Protein AF-A0A959WLG7-F1 (afdb_monomer)

Nearest PDB structures (foldseek):
  2ra1-assembly1_A  TM=6.593E-01  e=7.588E-01  Geobacillus stearothermophilus
  4uj6-assembly1_A  TM=6.603E-01  e=1.018E+00  Geobacillus stearothermophilus
  3hbg-assembly1_A-2  TM=3.551E-01  e=6.285E+00  Gallus gallus
  3t66-assembly1_A  TM=2.316E-01  e=9.597E-01  Halalkalibacterium halodurans C-125

Mean predicted aligned error: 6.55 Å

Foldseek 3Di:
DQCCQVDPPDQKWKAFLVVLHTFGWDWDWDPPDPDPVVIDIDIGTPDDDDAQTKMKIFGFQDADPVSHGDAADPLCCVQLVVNDDPDVVSVVCNVVSVSVQVSCVVNVHHSNGTSDMDMDTHHHPCVVCVQVVVQVQVQQVVQVDNPVPVVDDDGHDFDKDWPDKDADDCVRPVPDRIDTDIKGKTWAQFPPDNDPPTDFDADPVRYGDTDGIDIGD

pLDDT: mean 94.09, std 4.08, range [68.12, 98.75]

Solvent-accessible surface area (backbone atoms only — not comparable to full-atom values): 12890 Å² total; per-residue (Å²): 113,71,73,51,52,74,45,95,77,51,40,64,42,38,26,35,57,86,79,43,47,74,48,54,41,47,77,46,68,49,82,83,46,92,44,79,92,70,42,46,80,45,78,41,68,73,56,85,79,57,65,58,33,46,35,34,43,38,33,26,77,47,51,51,96,89,64,49,74,53,78,45,52,73,78,55,38,40,57,68,70,68,46,86,70,91,50,65,77,60,60,71,47,40,68,59,52,54,49,54,44,50,42,37,42,75,53,71,41,58,58,88,46,46,39,46,72,54,70,52,70,44,67,37,65,62,77,73,42,47,47,60,51,53,51,50,53,50,54,36,39,76,34,54,26,83,57,82,88,75,80,64,93,52,59,55,82,68,64,68,46,80,76,46,77,46,76,40,51,64,92,77,32,80,87,48,60,63,49,77,44,46,36,34,58,40,74,18,46,32,38,97,40,82,52,95,90,45,43,66,50,60,47,100,85,64,39,57,45,78,54,64,68,40,84,44,115

Secondary structure (DSSP, 8-state):
-GGGGGSTT-SEEEEETTT-PEEPEEEEE-SS-SSGGG-PEEEEESSPPPTT-EEEEEEES-B-TTSPBPPPPHHHHHHHT----S-HHHHHHHHHHHHHHHHHHHTT--GGGEEEEEEEEPPPHHHHHHHHHHHHHHHHHHTT---TTS----S-PPPEEEEEEEE--TTT-SS-SEEEEEEEEEE---BS-SSTT-B--B-TTSPBPP-SEEEE-

Structure (mmCIF, N/CA/C/O backbone):
data_AF-A0A959WLG7-F1
#
_entry.id   AF-A0A959WLG7-F1
#
loop_
_atom_s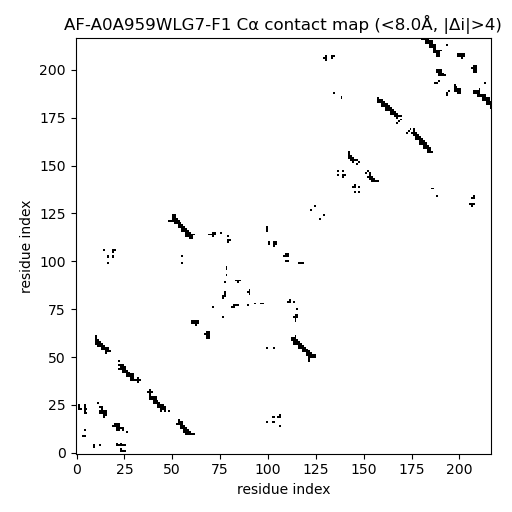ite.group_PDB
_atom_site.id
_atom_site.type_symbol
_atom_site.label_atom_id
_atom_site.label_alt_id
_atom_site.label_comp_id
_atom_site.label_asym_id
_atom_site.label_entity_id
_atom_site.label_seq_id
_atom_site.pdbx_PDB_ins_code
_atom_site.Cartn_x
_atom_site.Cartn_y
_atom_site.Cartn_z
_atom_site.occupancy
_atom_site.B_iso_or_equiv
_atom_site.auth_seq_id
_atom_site.auth_comp_id
_atom_site.auth_asym_id
_atom_site.auth_atom_id
_atom_site.pdbx_PDB_model_num
ATOM 1 N N . TYR A 1 1 ? 7.672 -15.743 18.730 1.00 68.12 1 TYR A N 1
ATOM 2 C CA . TYR A 1 1 ? 7.859 -16.476 17.458 1.00 68.12 1 TYR A CA 1
ATOM 3 C C . TYR A 1 1 ? 6.850 -15.965 16.437 1.00 68.12 1 TYR A C 1
ATOM 5 O O . TYR A 1 1 ? 5.962 -15.223 16.826 1.00 68.12 1 TYR A O 1
ATOM 13 N N . ILE A 1 2 ? 6.962 -16.287 15.134 1.00 77.06 2 ILE A N 1
ATOM 14 C CA . ILE A 1 2 ? 5.946 -15.796 14.178 1.00 77.06 2 ILE A CA 1
ATOM 15 C C . ILE A 1 2 ? 4.555 -16.315 14.553 1.00 77.06 2 ILE A C 1
ATOM 17 O O . ILE A 1 2 ? 3.624 -15.534 14.534 1.00 77.06 2 ILE A O 1
ATOM 21 N N . GLY A 1 3 ? 4.421 -17.573 14.993 1.00 79.44 3 GLY A N 1
ATOM 22 C CA . GLY A 1 3 ? 3.131 -18.180 15.354 1.00 79.44 3 GLY A CA 1
ATOM 23 C C . GLY A 1 3 ? 2.342 -17.458 16.453 1.00 79.44 3 GLY A C 1
ATOM 24 O O . GLY A 1 3 ? 1.125 -17.625 16.515 1.00 79.44 3 GLY A O 1
ATOM 25 N N . ASP A 1 4 ? 2.997 -16.616 17.256 1.00 85.88 4 ASP A N 1
ATOM 26 C CA . ASP A 1 4 ? 2.372 -15.864 18.344 1.00 85.88 4 ASP A CA 1
ATOM 27 C C . ASP A 1 4 ? 1.226 -14.980 17.818 1.00 85.88 4 ASP A C 1
ATOM 29 O O . ASP A 1 4 ? 0.244 -14.798 18.527 1.00 85.88 4 ASP A O 1
ATOM 33 N N . TYR A 1 5 ? 1.259 -14.522 16.550 1.00 88.69 5 TYR A N 1
ATOM 34 C CA . TYR A 1 5 ? 0.181 -13.712 15.941 1.00 88.69 5 TYR A CA 1
ATOM 35 C C . TYR A 1 5 ? -1.214 -14.358 16.066 1.00 88.69 5 TYR A C 1
ATOM 37 O O . TYR A 1 5 ? -2.237 -13.662 16.077 1.00 88.69 5 TYR A O 1
ATOM 45 N N . ALA A 1 6 ? -1.272 -15.690 16.142 1.00 87.44 6 ALA A N 1
ATOM 46 C CA . ALA A 1 6 ? -2.510 -16.451 16.230 1.00 87.44 6 ALA A CA 1
ATOM 47 C C . ALA A 1 6 ? -3.057 -16.556 17.666 1.00 87.44 6 ALA A C 1
ATOM 49 O O . ALA A 1 6 ? -4.217 -16.936 17.842 1.00 87.44 6 ALA A O 1
ATOM 50 N N . GLU A 1 7 ? -2.280 -16.195 18.694 1.00 90.38 7 GLU A N 1
ATOM 51 C CA . GLU A 1 7 ? -2.684 -16.395 20.088 1.00 90.38 7 GLU A CA 1
ATOM 52 C C . GLU A 1 7 ? -3.923 -15.553 20.455 1.00 90.38 7 GLU A C 1
ATOM 54 O O . GLU A 1 7 ? -4.046 -14.382 20.061 1.00 90.38 7 GLU A O 1
ATOM 59 N N . PRO A 1 8 ? -4.893 -16.105 21.207 1.00 89.31 8 PRO A N 1
ATOM 60 C CA . PRO A 1 8 ? -6.161 -15.431 21.485 1.00 89.31 8 PRO A CA 1
ATOM 61 C C . PRO A 1 8 ? -6.037 -14.054 22.142 1.00 89.31 8 PRO A C 1
ATOM 63 O O . PRO A 1 8 ? -6.930 -13.226 21.947 1.00 89.31 8 PRO A O 1
ATOM 66 N N . ASP A 1 9 ? -4.952 -13.790 22.864 1.00 90.19 9 ASP A N 1
ATOM 67 C CA . ASP A 1 9 ? -4.681 -12.593 23.661 1.00 90.19 9 ASP A CA 1
ATOM 68 C C . ASP A 1 9 ? -3.694 -11.604 23.015 1.00 90.19 9 ASP A C 1
ATOM 70 O O . ASP A 1 9 ? -3.438 -10.549 23.598 1.00 90.19 9 ASP A O 1
ATOM 74 N N . GLN A 1 10 ? -3.240 -11.857 21.779 1.00 94.44 10 GLN A N 1
ATOM 75 C CA . GLN A 1 10 ? -2.386 -10.912 21.046 1.00 94.44 10 GLN A CA 1
ATOM 76 C C . GLN A 1 10 ? -2.960 -9.500 21.024 1.00 94.44 10 GLN A C 1
ATOM 78 O O . GLN A 1 10 ? -4.127 -9.294 20.671 1.00 94.44 10 GLN A O 1
ATOM 83 N N . LYS A 1 11 ? -2.132 -8.520 21.387 1.00 95.19 11 LYS A N 1
ATOM 84 C CA . LYS A 1 11 ? -2.554 -7.124 21.549 1.00 95.19 11 LYS A CA 1
ATOM 85 C C . LYS A 1 11 ? -2.663 -6.373 20.228 1.00 95.19 11 LYS A C 1
ATOM 87 O O . LYS A 1 11 ? -3.514 -5.499 20.103 1.00 95.19 11 LYS A O 1
ATOM 92 N N . ALA A 1 12 ? -1.838 -6.723 19.252 1.00 96.81 12 ALA A N 1
ATOM 93 C CA . ALA A 1 12 ? -1.917 -6.216 17.892 1.00 96.81 12 ALA A CA 1
ATOM 94 C C . ALA A 1 12 ? -2.336 -7.361 16.973 1.00 96.81 12 ALA A C 1
ATOM 96 O O . ALA A 1 12 ? -1.748 -8.440 17.009 1.00 96.81 12 ALA A O 1
ATOM 97 N N . VAL A 1 13 ? -3.384 -7.138 16.188 1.00 97.69 13 VAL A N 1
ATOM 98 C CA . VAL A 1 13 ? -3.945 -8.137 15.280 1.00 97.69 13 VAL A CA 1
ATOM 99 C C . VAL A 1 13 ? -4.255 -7.459 13.956 1.00 97.69 13 VAL A C 1
ATOM 101 O O . VAL A 1 13 ? -4.794 -6.354 13.938 1.00 97.69 13 VAL A O 1
ATOM 104 N N . VAL A 1 14 ? -3.951 -8.135 12.854 1.00 98.25 14 VAL A N 1
ATOM 105 C CA . VAL A 1 14 ? -4.485 -7.798 11.534 1.00 98.25 14 VAL A CA 1
ATOM 106 C C . VAL A 1 14 ? -5.402 -8.935 11.112 1.00 98.25 14 VAL A C 1
ATOM 108 O O . VAL A 1 14 ? -5.046 -10.098 11.294 1.00 98.25 14 VAL A O 1
ATOM 111 N N . ILE A 1 15 ? -6.585 -8.617 10.594 1.00 97.88 15 ILE A N 1
ATOM 112 C CA . ILE A 1 15 ? -7.511 -9.605 10.031 1.00 97.88 15 ILE A CA 1
ATOM 113 C C . ILE A 1 15 ? -7.867 -9.242 8.596 1.00 97.88 15 ILE A C 1
ATOM 115 O O . ILE A 1 15 ? -7.979 -8.058 8.281 1.00 97.88 15 ILE A O 1
ATOM 119 N N . ASN A 1 16 ? -8.080 -10.245 7.750 1.00 97.75 16 ASN A N 1
ATOM 120 C CA . ASN A 1 16 ? -8.828 -10.066 6.510 1.00 97.75 16 ASN A CA 1
ATOM 121 C C . ASN A 1 16 ? -10.309 -9.872 6.894 1.00 97.75 16 ASN A C 1
ATOM 123 O O . ASN A 1 16 ? -10.876 -10.684 7.624 1.00 97.75 16 ASN A O 1
ATOM 127 N N . ALA A 1 17 ? -10.916 -8.762 6.482 1.00 97.31 17 ALA A N 1
ATOM 128 C CA . ALA A 1 17 ? -12.270 -8.382 6.879 1.00 97.31 17 ALA A CA 1
ATOM 129 C C . ALA A 1 17 ? -13.350 -9.271 6.240 1.00 97.31 17 ALA A C 1
ATOM 131 O O . ALA A 1 17 ? -14.401 -9.489 6.848 1.00 97.31 17 ALA A O 1
ATOM 132 N N . ASP A 1 18 ? -13.071 -9.817 5.053 1.00 93.75 18 ASP A N 1
ATOM 133 C CA . ASP A 1 18 ? -13.992 -10.678 4.311 1.00 93.75 18 ASP A CA 1
ATOM 134 C C . ASP A 1 18 ? -14.039 -12.089 4.909 1.00 93.75 18 ASP A C 1
ATOM 136 O O . ASP A 1 18 ? -15.119 -12.663 5.079 1.00 93.75 18 ASP A O 1
ATOM 140 N N . THR A 1 19 ? -12.876 -12.645 5.265 1.00 95.25 19 THR A N 1
ATOM 141 C CA . THR A 1 19 ? -12.772 -14.015 5.803 1.00 95.25 19 THR A CA 1
ATOM 142 C C . THR A 1 19 ? -12.814 -14.067 7.331 1.00 95.25 19 THR A C 1
ATOM 144 O O . THR A 1 19 ? -13.212 -15.076 7.912 1.00 95.25 19 THR A O 1
ATOM 147 N N . GLY A 1 20 ? -12.422 -12.983 8.004 1.00 94.50 20 GLY A N 1
ATOM 148 C CA . GLY A 1 20 ? -12.219 -12.930 9.453 1.00 94.50 20 GLY A CA 1
ATOM 149 C C . GLY A 1 20 ? -10.936 -13.620 9.928 1.00 94.50 20 GLY A C 1
ATOM 150 O O . GLY A 1 20 ? -10.696 -13.695 11.136 1.00 94.50 20 GLY A O 1
ATOM 151 N N . GLU A 1 21 ? -10.115 -14.131 9.008 1.00 95.25 21 GLU A N 1
ATOM 152 C CA . GLU A 1 21 ? -8.867 -14.815 9.333 1.00 95.25 21 GLU A CA 1
ATOM 153 C C . GLU A 1 21 ? -7.787 -13.821 9.755 1.00 95.25 21 GLU A C 1
ATOM 155 O O . GLU A 1 21 ? -7.690 -12.707 9.236 1.00 95.25 21 GLU A O 1
ATOM 160 N N . ARG A 1 22 ? -6.950 -14.231 10.712 1.00 96.19 22 ARG A N 1
ATOM 161 C CA . ARG A 1 22 ? -5.812 -13.419 11.144 1.00 96.19 22 ARG A CA 1
ATOM 162 C C . ARG A 1 22 ? -4.713 -13.456 10.097 1.00 96.19 22 ARG A C 1
ATOM 164 O O . ARG A 1 22 ? -4.268 -14.531 9.706 1.00 96.19 22 ARG A O 1
ATOM 171 N N . HIS A 1 23 ? -4.222 -12.279 9.737 1.00 97.31 23 HIS A N 1
ATOM 172 C CA . HIS A 1 23 ? -3.050 -12.145 8.893 1.00 97.31 23 HIS A CA 1
ATOM 173 C C . HIS A 1 23 ? -1.779 -12.322 9.734 1.00 97.31 23 HIS A C 1
ATOM 175 O O . HIS A 1 23 ? -1.659 -11.685 10.788 1.00 97.31 23 HIS A O 1
ATOM 181 N N . PRO A 1 24 ? -0.815 -13.145 9.293 1.00 96.94 24 PRO A N 1
ATOM 182 C CA . PRO A 1 24 ? 0.480 -13.266 9.947 1.00 96.94 24 PRO A CA 1
ATOM 183 C C . PRO A 1 24 ? 1.218 -11.922 9.997 1.00 96.94 24 PRO A C 1
ATOM 185 O O . PRO A 1 24 ? 1.449 -11.301 8.957 1.00 96.94 24 PRO A O 1
ATOM 188 N N . ILE A 1 25 ? 1.619 -11.482 11.192 1.00 96.75 25 ILE A N 1
ATOM 189 C CA . ILE A 1 25 ? 2.338 -10.216 11.395 1.00 96.75 25 ILE A CA 1
ATOM 190 C C . ILE A 1 25 ? 3.510 -10.362 12.367 1.00 96.75 25 ILE A C 1
ATOM 192 O O . ILE A 1 25 ? 3.484 -11.188 13.277 1.00 96.75 25 ILE A O 1
ATOM 196 N N . TRP A 1 26 ? 4.496 -9.480 12.214 1.00 94.69 26 TRP A N 1
ATOM 197 C CA . TRP A 1 26 ? 5.436 -9.104 13.265 1.00 94.69 26 TRP A CA 1
ATOM 198 C C . TRP A 1 26 ? 5.145 -7.691 13.742 1.00 94.69 26 TRP A C 1
ATOM 200 O O . TRP A 1 26 ? 4.772 -6.820 12.954 1.00 94.69 26 TRP A O 1
ATOM 210 N N . VAL A 1 27 ? 5.360 -7.465 15.032 1.00 93.56 27 VAL A N 1
ATOM 211 C CA . VAL A 1 27 ? 5.172 -6.164 15.662 1.00 93.56 27 VAL A CA 1
ATOM 212 C C . VAL A 1 27 ? 6.460 -5.806 16.372 1.00 93.56 27 VAL A C 1
ATOM 214 O O . VAL A 1 27 ? 6.931 -6.570 17.210 1.00 93.56 27 VAL A O 1
ATOM 217 N N . ASN A 1 28 ? 7.024 -4.658 16.021 1.00 92.38 28 ASN A N 1
ATOM 218 C CA . ASN A 1 28 ? 8.234 -4.144 16.639 1.00 92.38 28 ASN A CA 1
ATOM 219 C C . ASN A 1 28 ? 8.024 -2.699 17.056 1.00 92.38 28 ASN A C 1
ATOM 221 O O . ASN A 1 28 ? 7.186 -1.981 16.518 1.00 92.38 28 ASN A O 1
ATOM 225 N N . ILE A 1 29 ? 8.823 -2.283 18.016 1.00 92.56 29 ILE A N 1
ATOM 226 C CA . ILE A 1 29 ? 8.956 -0.890 18.386 1.00 92.56 29 ILE A CA 1
ATOM 227 C C . ILE A 1 29 ? 10.202 -0.358 17.673 1.00 92.56 29 ILE A C 1
ATOM 229 O O . ILE A 1 29 ? 11.217 -1.057 17.642 1.00 92.56 29 ILE A O 1
ATOM 233 N N . ASP A 1 30 ? 10.132 0.844 17.095 1.00 93.56 30 ASP A N 1
ATOM 234 C CA . ASP A 1 30 ? 11.272 1.445 16.398 1.00 93.56 30 ASP A CA 1
ATOM 235 C C . ASP A 1 30 ? 12.462 1.590 17.355 1.00 93.56 30 ASP A C 1
ATOM 237 O O . ASP A 1 30 ? 12.415 2.316 18.352 1.00 93.56 30 ASP A O 1
ATOM 241 N N . ALA A 1 31 ? 13.536 0.864 17.058 1.00 92.25 31 ALA A N 1
ATOM 242 C CA . ALA A 1 31 ? 14.754 0.865 17.855 1.00 92.25 31 ALA A CA 1
ATOM 243 C C . ALA A 1 31 ? 15.651 2.080 17.567 1.00 92.25 31 ALA A C 1
ATOM 245 O O . ALA A 1 31 ? 16.561 2.351 18.349 1.00 92.25 31 ALA A O 1
ATOM 246 N N . ASN A 1 32 ? 15.406 2.804 16.471 1.00 94.44 32 ASN A N 1
ATOM 247 C CA . ASN A 1 32 ? 16.228 3.933 16.034 1.00 94.44 32 ASN A CA 1
ATOM 248 C C . ASN A 1 32 ? 15.756 5.273 16.614 1.00 94.44 32 ASN A C 1
ATOM 250 O O . ASN A 1 32 ? 16.499 6.254 16.562 1.00 94.44 32 ASN A O 1
ATOM 254 N N . ALA A 1 33 ? 14.544 5.327 17.173 1.00 93.94 33 ALA A N 1
ATOM 255 C CA . ALA A 1 33 ? 14.027 6.519 17.830 1.00 93.94 33 ALA A CA 1
ATOM 256 C C . ALA A 1 33 ? 14.868 6.879 19.069 1.00 93.94 33 ALA A C 1
ATOM 258 O O . ALA A 1 33 ? 15.059 6.062 19.976 1.00 93.94 33 ALA A O 1
ATOM 259 N N . LEU A 1 34 ? 15.356 8.124 19.108 1.00 94.56 34 LEU A N 1
ATOM 260 C CA . LEU A 1 34 ? 16.153 8.655 20.222 1.00 94.56 34 LEU A CA 1
ATOM 261 C C . LEU A 1 34 ? 15.298 9.019 21.441 1.00 94.56 34 LEU A C 1
ATOM 263 O O . LEU A 1 34 ? 15.796 9.002 22.565 1.00 94.56 34 LEU A O 1
ATOM 267 N N . GLN A 1 35 ? 14.034 9.376 21.215 1.00 95.06 35 GLN A N 1
ATOM 268 C CA . GLN A 1 35 ? 13.064 9.736 22.244 1.00 95.06 35 GLN A CA 1
ATOM 269 C C . GLN A 1 35 ? 11.830 8.851 22.106 1.00 95.06 35 GLN A C 1
ATOM 271 O O . GLN A 1 35 ? 11.407 8.534 20.995 1.00 95.06 35 GLN A O 1
ATOM 276 N N . ASP A 1 36 ? 11.216 8.491 23.230 1.00 89.31 36 ASP A N 1
ATOM 277 C CA . ASP A 1 36 ? 10.033 7.626 23.218 1.00 89.31 36 ASP A CA 1
ATOM 278 C C . ASP A 1 36 ? 8.810 8.298 22.580 1.00 89.31 36 ASP A C 1
ATOM 280 O O . ASP A 1 36 ? 7.956 7.612 22.027 1.00 89.31 36 ASP A O 1
ATOM 284 N N . SER A 1 37 ? 8.753 9.634 22.571 1.00 90.44 37 SER A N 1
ATOM 285 C CA . SER A 1 37 ? 7.712 10.399 21.873 1.00 90.44 37 SER A CA 1
ATOM 286 C C . SER A 1 37 ? 7.745 10.245 20.352 1.00 90.44 37 SER A C 1
ATOM 288 O O . SER A 1 37 ? 6.712 10.419 19.710 1.00 90.44 37 SER A O 1
ATOM 290 N N . ASP A 1 38 ? 8.906 9.911 19.787 1.00 93.75 38 ASP A N 1
ATOM 291 C CA . ASP A 1 38 ? 9.102 9.750 18.341 1.00 93.75 38 ASP A CA 1
ATOM 292 C C . ASP A 1 38 ? 9.039 8.275 17.918 1.00 93.75 38 ASP A C 1
ATOM 294 O O . ASP A 1 38 ? 9.162 7.937 16.740 1.00 93.75 38 ASP A O 1
ATOM 298 N N . ARG A 1 39 ? 8.871 7.373 18.889 1.00 93.50 39 ARG A N 1
ATOM 299 C CA . ARG A 1 39 ? 9.013 5.936 18.702 1.00 93.50 39 ARG A CA 1
ATOM 300 C C . ARG A 1 39 ? 7.769 5.346 18.046 1.00 93.50 39 ARG A C 1
ATOM 302 O O . ARG A 1 39 ? 6.687 5.307 18.632 1.00 93.50 39 ARG A O 1
ATOM 309 N N . ALA A 1 40 ? 7.929 4.849 16.822 1.00 94.62 40 ALA A N 1
ATOM 310 C CA . ALA A 1 40 ? 6.843 4.231 16.074 1.00 94.62 40 ALA A CA 1
ATOM 311 C C . ALA A 1 40 ? 6.597 2.771 16.495 1.00 94.62 40 ALA A C 1
ATOM 313 O O . ALA A 1 40 ? 7.523 2.025 16.820 1.00 94.62 40 ALA A O 1
ATOM 314 N N . LEU A 1 41 ? 5.332 2.346 16.421 1.00 93.62 41 LEU A N 1
ATOM 315 C CA . LEU A 1 41 ? 4.960 0.933 16.396 1.00 93.62 41 LEU A CA 1
ATOM 316 C C . LEU A 1 41 ? 4.952 0.458 14.940 1.00 93.62 41 LEU A C 1
ATOM 318 O O . LEU A 1 41 ? 4.157 0.928 14.127 1.00 93.62 41 LEU A O 1
ATOM 322 N N . GLU A 1 42 ? 5.805 -0.502 14.618 1.00 95.75 42 GLU A N 1
ATOM 323 C CA . GLU A 1 42 ? 5.915 -1.089 13.289 1.00 95.75 42 GLU A CA 1
ATOM 324 C C . GLU A 1 42 ? 5.131 -2.401 13.224 1.00 95.75 42 GLU A C 1
ATOM 326 O O . GLU A 1 42 ? 5.459 -3.361 13.921 1.00 95.75 42 GLU A O 1
ATOM 331 N N . ILE A 1 43 ? 4.127 -2.469 12.349 1.00 95.94 43 ILE A N 1
ATOM 332 C CA . ILE A 1 43 ? 3.353 -3.688 12.081 1.00 95.94 43 ILE A CA 1
ATOM 333 C C . ILE A 1 43 ? 3.706 -4.165 10.674 1.00 95.94 43 ILE A C 1
ATOM 335 O O . ILE A 1 43 ? 3.412 -3.483 9.693 1.00 95.94 43 ILE A O 1
ATOM 339 N N . LYS A 1 44 ? 4.358 -5.325 10.574 1.00 95.19 44 LYS A N 1
ATOM 340 C CA . LYS A 1 44 ? 4.893 -5.862 9.316 1.00 95.19 44 LYS A CA 1
ATOM 341 C C . LYS A 1 44 ? 4.177 -7.161 8.960 1.00 95.19 44 LYS A C 1
ATOM 343 O O . LYS A 1 44 ? 4.207 -8.083 9.775 1.00 95.19 44 LYS A O 1
ATOM 348 N N . PRO A 1 45 ? 3.555 -7.274 7.778 1.00 95.94 45 PRO A N 1
ATOM 349 C CA . PRO A 1 45 ? 2.958 -8.530 7.357 1.00 95.94 45 PRO A CA 1
ATOM 350 C C . PRO A 1 45 ? 4.053 -9.562 7.059 1.00 95.94 45 PRO A C 1
ATOM 352 O O . PRO A 1 45 ? 5.083 -9.234 6.471 1.00 95.94 45 PRO A O 1
ATOM 355 N N . ALA A 1 46 ? 3.837 -10.807 7.481 1.00 95.12 46 ALA A N 1
ATOM 356 C CA . ALA A 1 46 ? 4.786 -11.900 7.256 1.00 95.12 46 ALA A CA 1
ATOM 357 C C . ALA A 1 46 ? 4.588 -12.633 5.928 1.00 95.12 46 ALA A C 1
ATOM 359 O O . ALA A 1 46 ? 5.457 -13.379 5.484 1.00 95.12 46 ALA A O 1
ATOM 360 N N . VAL A 1 47 ? 3.449 -12.382 5.293 1.00 95.06 47 VAL A N 1
ATOM 361 C CA . VAL A 1 47 ? 3.112 -12.779 3.929 1.00 95.06 47 VAL A CA 1
ATOM 362 C C . VAL A 1 47 ? 2.440 -11.592 3.252 1.00 95.06 47 VAL A C 1
ATOM 364 O O . VAL A 1 47 ? 1.837 -10.764 3.939 1.00 95.06 47 VAL A O 1
ATOM 367 N N . ASN A 1 48 ? 2.535 -11.490 1.928 1.00 95.06 48 ASN A N 1
ATOM 368 C CA . ASN A 1 48 ? 1.843 -10.429 1.202 1.00 95.06 48 ASN A CA 1
ATOM 369 C C . ASN A 1 48 ? 0.344 -10.462 1.516 1.00 95.06 48 ASN A C 1
ATOM 371 O O . ASN A 1 48 ? -0.245 -11.530 1.673 1.00 95.06 48 ASN A O 1
ATOM 375 N N . PHE A 1 49 ? -0.255 -9.283 1.625 1.00 96.25 49 PHE A N 1
ATOM 376 C CA . PHE A 1 49 ? -1.703 -9.161 1.596 1.00 96.25 49 PHE A CA 1
ATOM 377 C C . PHE A 1 49 ? -2.221 -9.546 0.206 1.00 96.25 49 PHE A C 1
ATOM 379 O O . PHE A 1 49 ? -1.542 -9.297 -0.794 1.00 96.25 49 PHE A O 1
ATOM 386 N N . ASP A 1 50 ? -3.424 -10.103 0.156 1.00 95.56 50 ASP A N 1
ATOM 387 C CA . ASP A 1 50 ? -4.117 -10.447 -1.081 1.00 95.56 50 ASP A CA 1
ATOM 388 C C . ASP A 1 50 ? -4.377 -9.178 -1.897 1.00 95.56 50 ASP A C 1
ATOM 390 O O . ASP A 1 50 ? -4.610 -8.101 -1.333 1.00 95.56 50 ASP A O 1
ATOM 394 N N . GLU A 1 51 ? -4.347 -9.273 -3.226 1.00 93.38 51 GLU A N 1
ATOM 395 C CA . GLU A 1 51 ? -4.711 -8.152 -4.085 1.00 93.38 51 GLU A CA 1
ATOM 396 C C . GLU A 1 51 ? -6.182 -7.775 -3.899 1.00 93.38 51 GLU A C 1
ATOM 398 O O . GLU A 1 51 ? -7.051 -8.637 -3.766 1.00 93.38 51 GLU A O 1
ATOM 403 N N . LYS A 1 52 ? -6.485 -6.471 -3.916 1.00 95.44 52 LYS A N 1
ATOM 404 C CA . LYS A 1 52 ? -7.849 -5.964 -3.678 1.00 95.44 52 LYS A CA 1
ATOM 405 C C . LYS A 1 52 ? -8.465 -6.458 -2.347 1.00 95.44 52 LYS A C 1
ATOM 407 O O . LYS A 1 52 ? -9.681 -6.404 -2.181 1.00 95.44 52 LYS A O 1
ATOM 412 N N . GLY A 1 53 ? -7.649 -6.929 -1.407 1.00 96.44 53 GLY A N 1
ATOM 413 C CA . GLY A 1 53 ? -8.088 -7.417 -0.108 1.00 96.44 53 GLY A CA 1
ATOM 414 C C . GLY A 1 53 ? -8.427 -6.272 0.843 1.00 96.44 53 GLY A C 1
ATOM 415 O O . GLY A 1 53 ? -7.810 -5.204 0.796 1.00 96.44 53 GLY A O 1
ATOM 416 N N . HIS A 1 54 ? -9.406 -6.496 1.718 1.00 97.81 54 HIS A N 1
ATOM 417 C CA . HIS A 1 54 ? -9.802 -5.570 2.779 1.00 97.81 54 HIS A CA 1
ATOM 418 C C . HIS A 1 54 ? -9.316 -6.095 4.128 1.00 97.81 54 HIS A C 1
ATOM 420 O O . HIS A 1 54 ? -9.649 -7.209 4.524 1.00 97.81 54 HIS A O 1
ATOM 426 N N . TYR A 1 55 ? -8.520 -5.300 4.840 1.00 98.62 55 TYR A N 1
ATOM 427 C CA . TYR A 1 55 ? -7.906 -5.705 6.101 1.00 98.62 55 TYR A CA 1
ATOM 428 C C . TYR A 1 55 ? -8.209 -4.709 7.209 1.00 98.62 55 TYR A C 1
ATOM 430 O O . TYR A 1 55 ? -8.238 -3.503 6.980 1.00 98.62 55 TYR A O 1
ATOM 438 N N . ILE A 1 56 ? -8.379 -5.218 8.428 1.00 98.75 56 ILE A N 1
ATOM 439 C CA . ILE A 1 56 ? -8.571 -4.420 9.639 1.00 98.75 56 ILE A CA 1
ATOM 440 C C . ILE A 1 56 ? -7.377 -4.638 10.562 1.00 98.75 56 ILE A C 1
ATOM 442 O O . ILE A 1 56 ? -7.058 -5.772 10.920 1.00 98.75 56 ILE A O 1
ATOM 446 N N . VAL A 1 57 ? -6.760 -3.545 11.004 1.00 98.69 57 VAL A N 1
ATOM 447 C CA . VAL A 1 57 ? -5.800 -3.534 12.108 1.00 98.69 57 VAL A CA 1
ATOM 448 C C . VAL A 1 57 ? -6.543 -3.236 13.406 1.00 98.69 57 VAL A C 1
ATOM 450 O O . VAL A 1 57 ? -7.315 -2.280 13.490 1.00 98.69 57 VAL A O 1
ATOM 453 N N . ALA A 1 58 ? -6.295 -4.037 14.439 1.00 98.44 58 ALA A N 1
ATOM 454 C CA . ALA A 1 58 ? -6.854 -3.865 15.771 1.00 98.44 58 ALA A CA 1
ATOM 455 C C . ALA A 1 58 ? -5.754 -3.901 16.835 1.00 98.44 58 ALA A C 1
ATOM 457 O O . ALA A 1 58 ? -5.064 -4.905 17.015 1.00 98.44 58 ALA A O 1
ATOM 458 N N . LEU A 1 59 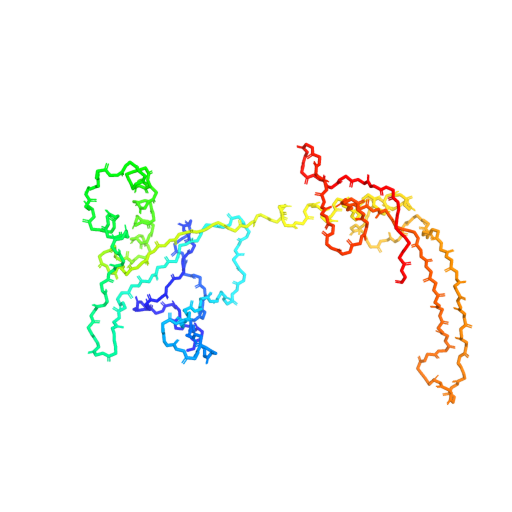? -5.649 -2.806 17.584 1.00 98.25 59 LEU A N 1
ATOM 459 C CA . LEU A 1 59 ? -4.859 -2.704 18.803 1.00 98.25 59 LEU A CA 1
ATOM 460 C C . LEU A 1 59 ? -5.804 -2.810 20.000 1.00 98.25 59 LEU A C 1
ATOM 462 O O . LEU A 1 59 ? -6.762 -2.039 20.112 1.00 98.25 59 LEU A O 1
ATOM 466 N N . ARG A 1 60 ? -5.559 -3.760 20.902 1.00 97.12 60 ARG A N 1
ATOM 467 C CA . ARG A 1 60 ? -6.433 -4.077 22.040 1.00 97.12 60 ARG A CA 1
ATOM 468 C C . ARG A 1 60 ? -5.646 -4.384 23.303 1.00 97.12 60 ARG A C 1
ATOM 470 O O . ARG A 1 60 ? -4.531 -4.889 23.231 1.00 97.12 60 ARG A O 1
ATOM 477 N N . ASN A 1 61 ? -6.263 -4.122 24.455 1.00 96.50 61 ASN A N 1
ATOM 478 C CA . ASN A 1 61 ? -5.699 -4.412 25.779 1.00 96.50 61 ASN A CA 1
ATOM 479 C C . ASN A 1 61 ? -4.248 -3.907 25.940 1.00 96.50 61 ASN A C 1
ATOM 481 O O . ASN A 1 61 ? -3.408 -4.580 26.545 1.00 96.50 61 ASN A O 1
ATOM 485 N N . LEU A 1 62 ? -3.937 -2.751 25.342 1.00 95.38 62 LEU A N 1
ATOM 486 C CA . LEU A 1 62 ? -2.643 -2.110 25.537 1.00 95.38 62 LEU A CA 1
ATOM 487 C C . LEU A 1 62 ? -2.557 -1.589 26.970 1.00 95.38 62 LEU A C 1
ATOM 489 O O . LEU A 1 62 ? -3.545 -1.100 27.520 1.00 95.38 62 LEU A O 1
ATOM 493 N N . VAL A 1 63 ? -1.374 -1.715 27.553 1.00 95.12 63 VAL A N 1
ATOM 494 C CA . VAL A 1 63 ? -1.063 -1.259 28.907 1.00 95.12 63 VAL A CA 1
ATOM 495 C C . VAL A 1 63 ? 0.210 -0.425 28.867 1.00 95.12 63 VAL A C 1
ATOM 497 O O . VAL A 1 63 ? 1.007 -0.596 27.941 1.00 95.12 63 VAL A O 1
ATOM 500 N N . ASP A 1 64 ? 0.365 0.473 29.831 1.00 91.81 64 ASP A N 1
ATOM 501 C CA . ASP A 1 64 ? 1.619 1.182 30.076 1.00 91.81 64 ASP A CA 1
ATOM 502 C C . ASP A 1 64 ? 2.655 0.278 30.774 1.00 91.81 64 ASP A C 1
ATOM 504 O O . ASP A 1 64 ? 2.437 -0.922 30.975 1.00 91.81 64 ASP A O 1
ATOM 508 N N . GLU A 1 65 ? 3.808 0.856 31.108 1.00 90.44 65 GLU A N 1
ATOM 509 C CA . GLU A 1 65 ? 4.910 0.173 31.795 1.00 90.44 65 GLU A CA 1
ATOM 510 C C . GLU A 1 65 ? 4.548 -0.323 33.203 1.00 90.44 65 GLU A C 1
ATOM 512 O O . GLU A 1 65 ? 5.066 -1.351 33.640 1.00 90.44 65 GLU A O 1
ATOM 517 N N . ASP A 1 66 ? 3.602 0.342 33.868 1.00 95.38 66 ASP A N 1
ATOM 518 C CA . ASP A 1 66 ? 3.083 -0.026 35.187 1.00 95.38 66 ASP A CA 1
ATOM 519 C C . ASP A 1 66 ? 1.964 -1.085 35.103 1.00 95.38 66 ASP A C 1
ATOM 521 O O . ASP A 1 66 ? 1.454 -1.563 36.120 1.00 95.38 66 ASP A O 1
ATOM 525 N N . GLY A 1 67 ? 1.567 -1.475 33.887 1.00 94.62 67 GLY A N 1
ATOM 526 C CA . GLY A 1 67 ? 0.502 -2.441 33.633 1.00 94.62 67 GLY A CA 1
ATOM 527 C C . GLY A 1 67 ? -0.912 -1.851 33.669 1.00 94.62 67 GLY A C 1
ATOM 528 O O . GLY A 1 67 ? -1.885 -2.609 33.592 1.00 94.62 67 GLY A O 1
ATOM 529 N N . ASN A 1 68 ? -1.064 -0.526 33.740 1.00 96.94 68 ASN A N 1
ATOM 530 C CA . ASN A 1 68 ? -2.370 0.122 33.665 1.00 96.94 68 ASN A CA 1
ATOM 531 C C . ASN A 1 68 ? -2.869 0.153 32.222 1.00 96.94 68 ASN A C 1
ATOM 533 O O . ASN A 1 68 ? -2.117 0.385 31.280 1.00 96.94 68 ASN A O 1
ATOM 537 N N . ALA A 1 69 ? -4.172 -0.044 32.032 1.00 95.94 69 ALA A N 1
ATOM 538 C CA . ALA A 1 69 ? -4.775 -0.004 30.706 1.00 95.94 69 ALA A CA 1
ATOM 539 C C . ALA A 1 69 ? -4.637 1.384 30.059 1.00 95.94 69 ALA A C 1
ATOM 541 O O . ALA A 1 69 ? -5.067 2.392 30.626 1.00 95.94 69 ALA A O 1
ATOM 542 N N . LEU A 1 70 ? -4.127 1.422 28.827 1.00 95.62 70 LEU A N 1
ATOM 543 C CA . LEU A 1 70 ? -4.069 2.651 28.044 1.00 95.62 70 LEU A CA 1
ATOM 544 C C . LEU A 1 70 ? -5.471 3.067 27.595 1.00 95.62 70 LEU A C 1
ATOM 546 O O . LEU A 1 70 ? -6.229 2.289 27.004 1.00 95.62 70 LEU A O 1
ATOM 550 N N . ALA A 1 71 ? -5.806 4.334 27.828 1.00 95.00 71 ALA A N 1
ATOM 551 C CA . ALA A 1 71 ? -7.031 4.919 27.310 1.00 95.00 71 ALA A CA 1
ATOM 552 C C . ALA A 1 71 ? -6.963 5.032 25.779 1.00 95.00 71 ALA A C 1
ATOM 554 O O . ALA A 1 71 ? -5.963 5.478 25.221 1.00 95.00 71 ALA A O 1
ATOM 555 N N . ALA A 1 72 ? -8.049 4.666 25.095 1.00 97.12 72 ALA A N 1
ATOM 556 C CA . ALA A 1 72 ? -8.147 4.871 23.652 1.00 97.12 72 ALA A CA 1
ATOM 557 C C . ALA A 1 72 ? -8.069 6.364 23.288 1.00 97.12 72 ALA A C 1
ATOM 559 O O . ALA A 1 72 ? -8.592 7.195 24.043 1.00 97.12 72 ALA A O 1
ATOM 560 N N . PRO A 1 73 ? -7.526 6.713 22.106 1.00 95.38 73 PRO A N 1
ATOM 561 C CA . PRO A 1 73 ? -7.484 8.091 21.633 1.00 95.38 73 PRO A CA 1
ATOM 562 C C . PRO A 1 73 ? -8.874 8.739 21.604 1.00 95.38 73 PRO A C 1
ATOM 564 O O . PRO A 1 73 ? -9.848 8.123 21.163 1.00 95.38 73 PRO A O 1
ATOM 567 N N . ASN A 1 74 ? -8.969 10.006 22.022 1.00 93.25 74 ASN A N 1
ATOM 568 C CA . ASN A 1 74 ? -10.244 10.719 22.191 1.00 93.25 74 ASN A CA 1
ATOM 569 C C . ASN A 1 74 ? -11.145 10.667 20.946 1.00 93.25 74 ASN A C 1
ATOM 571 O O . ASN A 1 74 ? -12.338 10.397 21.065 1.00 93.25 74 ASN A O 1
ATOM 575 N N . ALA A 1 75 ? -10.578 10.853 19.750 1.00 91.81 75 ALA A N 1
ATOM 576 C CA . ALA A 1 75 ? -11.338 10.793 18.502 1.00 91.81 75 ALA A CA 1
ATOM 577 C C . ALA A 1 75 ? -11.930 9.396 18.238 1.00 91.81 75 ALA A C 1
ATOM 579 O O . ALA A 1 75 ? -13.071 9.273 17.799 1.00 91.81 75 ALA A O 1
ATOM 580 N N . PHE A 1 76 ? -11.185 8.332 18.552 1.00 97.38 76 PHE A N 1
ATOM 581 C CA . PHE A 1 76 ? -11.650 6.958 18.361 1.00 97.38 76 PHE A CA 1
ATOM 582 C C . PHE A 1 76 ? -12.768 6.585 19.342 1.00 97.38 76 PHE A C 1
ATOM 584 O O . PHE A 1 76 ? -13.658 5.804 19.000 1.00 97.38 76 PHE A O 1
ATOM 591 N N . ARG A 1 77 ? -12.776 7.181 20.542 1.00 96.69 77 ARG A N 1
ATOM 592 C CA . ARG A 1 77 ? -13.799 6.932 21.568 1.00 96.69 77 ARG A CA 1
ATOM 593 C C . ARG A 1 77 ? -15.207 7.346 21.144 1.00 96.69 77 ARG A C 1
ATOM 595 O O . ARG A 1 77 ? -16.147 6.662 21.536 1.00 96.69 77 ARG A O 1
ATOM 602 N N . TYR A 1 78 ? -15.377 8.367 20.298 1.00 97.38 78 TYR A N 1
ATOM 603 C CA . TYR A 1 78 ? -16.698 8.691 19.72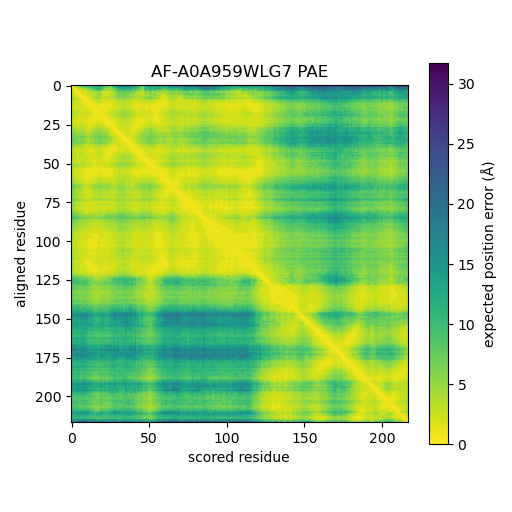9 1.00 97.38 78 TYR A CA 1
ATOM 604 C C . TYR A 1 78 ? -17.323 7.499 19.005 1.00 97.38 78 TYR A C 1
ATOM 606 O O . TYR A 1 78 ? -18.523 7.234 19.123 1.00 97.38 78 TYR A O 1
ATOM 614 N N . TYR A 1 79 ? -16.489 6.745 18.293 1.00 98.00 79 TYR A N 1
ATOM 615 C CA . TYR A 1 79 ? -16.895 5.498 17.676 1.00 98.00 79 TYR A CA 1
ATOM 616 C C . TYR A 1 79 ? -16.950 4.411 18.737 1.00 98.00 79 TYR A C 1
ATOM 618 O O . TYR A 1 79 ? -18.042 3.985 19.077 1.00 98.00 79 TYR A O 1
ATOM 626 N N . ARG A 1 80 ? -15.826 4.003 19.336 1.00 98.12 80 ARG A N 1
ATOM 627 C CA . ARG A 1 80 ? -15.740 2.845 20.245 1.00 98.12 80 ARG A CA 1
ATOM 628 C C . ARG A 1 80 ? -16.769 2.862 21.383 1.00 98.12 80 ARG A C 1
ATOM 630 O O . ARG A 1 80 ? -17.396 1.832 21.617 1.00 98.12 80 ARG A O 1
ATOM 637 N N . ASP A 1 81 ? -16.978 4.005 22.030 1.00 97.38 81 ASP A N 1
ATOM 638 C CA . ASP A 1 81 ? -17.825 4.148 23.224 1.00 97.38 81 ASP A CA 1
ATOM 639 C C . ASP A 1 81 ? -19.267 4.575 22.881 1.00 97.38 81 ASP A C 1
ATOM 641 O O . ASP A 1 81 ? -20.063 4.831 23.779 1.00 97.38 81 ASP A O 1
ATOM 645 N N . GLN A 1 82 ? -19.619 4.654 21.590 1.00 95.81 82 GLN A N 1
ATOM 646 C CA . GLN A 1 82 ? -20.953 5.056 21.111 1.00 95.81 82 GLN A CA 1
ATOM 647 C C . GLN A 1 82 ? -21.386 6.457 21.580 1.00 95.81 82 GLN A C 1
ATOM 649 O O . GLN A 1 82 ? -22.576 6.749 21.708 1.00 95.81 82 GLN A O 1
ATOM 654 N N . VAL A 1 83 ? -20.419 7.348 21.805 1.00 96.38 83 VAL A N 1
ATOM 655 C CA . VAL A 1 83 ? -20.685 8.739 22.180 1.00 96.38 83 VAL A CA 1
ATOM 656 C C . VAL A 1 83 ? -21.114 9.514 20.936 1.00 96.38 83 VAL A C 1
ATOM 658 O O . VAL A 1 83 ? -20.396 9.537 19.934 1.00 96.38 83 VAL A O 1
ATOM 661 N N . LYS A 1 84 ? -22.288 10.151 20.993 1.00 94.56 84 LYS A N 1
ATOM 662 C CA . LYS A 1 84 ? -22.758 11.060 19.937 1.00 94.56 84 LYS A CA 1
ATOM 663 C C . LYS A 1 84 ? -21.883 12.310 19.899 1.00 94.56 84 LYS A C 1
ATOM 665 O O . LYS A 1 84 ? -21.586 12.877 20.949 1.00 94.56 84 LYS A O 1
ATOM 670 N N . SER A 1 85 ? -21.516 12.741 18.701 1.00 93.94 85 SER A N 1
ATOM 671 C CA . SER A 1 85 ? -20.825 14.001 18.461 1.00 93.94 85 SER A CA 1
ATOM 672 C C . SER A 1 85 ? -21.775 15.015 17.827 1.00 93.94 85 SER A C 1
ATOM 674 O O . SER A 1 85 ? -22.700 14.648 17.103 1.00 93.94 85 SER A O 1
ATOM 676 N N . GLY A 1 86 ? -21.543 16.299 18.099 1.00 94.56 86 GLY A N 1
ATOM 677 C CA . GLY A 1 86 ? -22.153 17.387 17.333 1.00 94.56 86 GLY A CA 1
ATOM 678 C C . GLY A 1 86 ? -21.467 17.625 15.984 1.00 94.56 86 GLY A C 1
ATOM 679 O O . GLY A 1 86 ? -22.041 18.292 15.131 1.00 94.56 86 GLY A O 1
ATOM 680 N N . GLU A 1 87 ? -20.266 17.071 15.784 1.00 95.38 87 GLU A N 1
ATOM 681 C CA . GLU A 1 87 ? -19.456 17.268 14.580 1.00 95.38 87 GLU A CA 1
ATOM 682 C C . GLU A 1 87 ? -19.924 16.358 13.430 1.00 95.38 87 GLU A C 1
ATOM 684 O O . GLU A 1 87 ? -19.805 15.128 13.541 1.00 95.38 87 GLU A O 1
ATOM 689 N N . PRO A 1 88 ? -20.398 16.917 12.299 1.00 95.94 88 PRO A N 1
ATOM 690 C CA . PRO A 1 88 ? -20.913 16.125 11.180 1.00 95.94 88 PRO A CA 1
ATOM 691 C C . PRO A 1 88 ? -19.889 15.152 10.582 1.00 95.94 88 PRO A C 1
ATOM 693 O O . PRO A 1 88 ? -20.257 14.059 10.155 1.00 95.94 88 PRO A O 1
ATOM 696 N N . GLU A 1 89 ? -18.604 15.517 10.576 1.00 94.25 89 GLU A N 1
ATOM 697 C CA . GLU A 1 89 ? -17.518 14.672 10.057 1.00 94.25 89 GLU A CA 1
ATOM 698 C C . GLU A 1 89 ? -17.306 13.398 10.883 1.00 94.25 89 GLU A C 1
ATOM 700 O O . GLU A 1 89 ? -16.911 12.362 10.348 1.00 94.25 89 GLU A O 1
ATOM 705 N N . ILE A 1 90 ? -17.589 13.452 12.189 1.00 95.12 90 ILE A N 1
ATOM 706 C CA . ILE A 1 90 ? -17.539 12.267 13.047 1.00 95.12 90 ILE A CA 1
ATOM 707 C C . ILE A 1 90 ? -18.748 11.379 12.754 1.00 95.12 90 ILE A C 1
ATOM 709 O O . ILE A 1 90 ? -18.612 10.174 12.548 1.00 95.12 90 ILE A O 1
ATOM 713 N N . GLU A 1 91 ? -19.943 11.962 12.685 1.00 96.00 91 GLU A N 1
ATOM 714 C CA . GLU A 1 91 ? -21.161 11.185 12.447 1.00 96.00 91 GLU A CA 1
ATOM 715 C C . GLU A 1 91 ? -21.188 10.535 11.053 1.00 96.00 91 GLU A C 1
ATOM 717 O O . GLU A 1 91 ? -21.651 9.399 10.924 1.00 96.00 91 GLU A O 1
ATOM 722 N N . SER A 1 92 ? -20.611 11.175 10.028 1.00 96.94 92 SER A N 1
ATOM 723 C CA . SER A 1 92 ? -20.536 10.618 8.667 1.00 96.94 92 SER A CA 1
ATOM 724 C C . SER A 1 92 ? -19.712 9.326 8.586 1.00 96.94 92 SER A C 1
ATOM 726 O O . SER A 1 92 ? -20.020 8.441 7.787 1.00 96.94 92 SER A O 1
ATOM 728 N N . ARG A 1 93 ? -18.706 9.164 9.456 1.00 96.50 93 ARG A N 1
ATOM 729 C CA . ARG A 1 93 ? -17.856 7.962 9.526 1.00 96.50 93 ARG A CA 1
ATOM 730 C C . ARG A 1 93 ? -18.409 6.873 10.441 1.00 96.50 93 ARG A C 1
ATOM 732 O O . ARG A 1 93 ? -17.861 5.771 10.479 1.00 96.50 93 ARG A O 1
ATOM 739 N N . ARG A 1 94 ? -19.484 7.131 11.192 1.00 97.12 94 ARG A N 1
ATOM 740 C CA . ARG A 1 94 ? -19.978 6.192 12.209 1.00 97.12 94 ARG A CA 1
ATOM 741 C C . ARG A 1 94 ? -20.393 4.849 11.614 1.00 97.12 94 ARG A C 1
ATOM 743 O O . ARG A 1 94 ? -19.994 3.815 12.140 1.00 97.12 94 ARG A O 1
ATOM 750 N N . ALA A 1 95 ? -21.137 4.855 10.507 1.00 97.88 95 ALA A N 1
ATOM 751 C CA . ALA A 1 95 ? -21.578 3.626 9.842 1.00 97.88 95 ALA A CA 1
ATOM 752 C C . ALA A 1 95 ? -20.399 2.746 9.380 1.00 97.88 95 ALA A C 1
ATOM 754 O O . ALA A 1 95 ? -20.452 1.520 9.496 1.00 97.88 95 ALA A O 1
ATOM 755 N N . HIS A 1 96 ? -19.311 3.378 8.927 1.00 97.88 96 HIS A N 1
ATOM 756 C CA . HIS A 1 96 ? -18.065 2.699 8.574 1.00 97.88 96 HIS A CA 1
ATOM 757 C C . HIS A 1 96 ? -17.455 1.979 9.782 1.00 97.88 96 HIS A C 1
ATOM 759 O O . HIS A 1 96 ? -17.254 0.768 9.755 1.00 97.88 96 HIS A O 1
ATOM 765 N N . PHE A 1 97 ? -17.260 2.690 10.896 1.00 98.25 97 PHE A N 1
ATOM 766 C CA . PHE A 1 97 ? -16.720 2.084 12.118 1.00 98.25 97 PHE A CA 1
ATOM 767 C C . PHE A 1 97 ? -17.625 0.998 12.712 1.00 98.25 97 PHE A C 1
ATOM 769 O O . PHE A 1 97 ? -17.117 0.008 13.233 1.00 98.25 97 PHE A O 1
ATOM 776 N N . GLU A 1 98 ? -18.953 1.129 12.624 1.00 98.25 98 GLU A N 1
ATOM 777 C CA . GLU A 1 98 ? -19.866 0.054 13.043 1.00 98.25 98 GLU A CA 1
ATOM 778 C C . GLU A 1 98 ? -19.669 -1.228 12.216 1.00 98.25 98 GLU A C 1
ATOM 780 O O . GLU A 1 98 ? -19.789 -2.327 12.761 1.00 98.25 98 GLU A O 1
ATOM 785 N N . THR A 1 99 ? -19.295 -1.104 10.938 1.00 98.19 99 THR A N 1
ATOM 786 C CA . THR A 1 99 ? -18.916 -2.250 10.096 1.00 98.19 99 THR A CA 1
ATOM 787 C C . THR A 1 99 ? -17.612 -2.877 10.590 1.00 98.19 99 THR A C 1
ATOM 789 O O . THR A 1 99 ? -17.608 -4.064 10.915 1.00 98.19 99 THR A O 1
ATOM 792 N N . ILE A 1 100 ? -16.564 -2.073 10.822 1.00 98.50 100 ILE A N 1
ATOM 793 C CA . ILE A 1 100 ? -15.295 -2.543 11.414 1.00 98.50 100 ILE A CA 1
ATOM 794 C C . ILE A 1 100 ? -15.543 -3.301 12.729 1.00 98.50 100 ILE A C 1
ATOM 796 O O . ILE A 1 100 ? -15.041 -4.408 12.929 1.00 98.50 100 ILE A O 1
ATOM 800 N N . PHE A 1 101 ? -16.342 -2.742 13.646 1.00 98.50 101 PHE A N 1
ATOM 801 C CA . PHE A 1 101 ? -16.627 -3.387 14.932 1.00 98.50 101 PHE A CA 1
ATOM 802 C C . PHE A 1 101 ? -17.433 -4.677 14.784 1.00 98.50 101 PHE A C 1
ATOM 804 O O . PHE A 1 101 ? -17.245 -5.608 15.574 1.00 98.50 101 PHE A O 1
ATOM 811 N N . LYS A 1 102 ? -18.336 -4.745 13.801 1.00 98.12 102 LYS A N 1
ATOM 812 C CA . LYS A 1 102 ? -19.091 -5.959 13.488 1.00 98.12 102 LYS A CA 1
ATOM 813 C C . LYS A 1 102 ? -18.159 -7.067 13.002 1.00 98.12 102 LYS A C 1
ATOM 815 O O . LYS A 1 102 ? -18.295 -8.192 13.482 1.00 98.12 102 LYS A O 1
ATOM 820 N N . ASP A 1 103 ? -17.221 -6.762 12.114 1.00 98.12 103 ASP A N 1
ATOM 821 C CA . ASP A 1 103 ? -16.305 -7.761 11.555 1.00 98.12 103 ASP A CA 1
ATOM 822 C C . ASP A 1 103 ? -15.260 -8.209 12.582 1.00 98.12 103 ASP A C 1
ATOM 824 O O . ASP A 1 103 ? -15.088 -9.409 12.803 1.00 98.12 103 ASP A O 1
ATOM 828 N N . LEU A 1 104 ? -14.706 -7.275 13.363 1.00 97.94 104 LEU A N 1
ATOM 829 C CA . LEU A 1 104 ? -13.862 -7.603 14.517 1.00 97.94 104 LEU A CA 1
ATOM 830 C C . LEU A 1 104 ? -14.583 -8.500 15.533 1.00 97.94 104 LEU A C 1
ATOM 832 O O . LEU A 1 104 ? -13.992 -9.449 16.051 1.00 97.94 104 LEU A O 1
ATOM 836 N N . LYS A 1 105 ? -15.874 -8.252 15.797 1.00 97.31 105 LYS A N 1
ATOM 837 C CA . LYS A 1 105 ? -16.671 -9.094 16.702 1.00 97.31 105 LYS A CA 1
ATOM 838 C C . LYS A 1 105 ? -16.816 -10.522 16.174 1.00 97.31 105 LYS A C 1
ATOM 840 O O . LYS A 1 105 ? -16.747 -11.450 16.981 1.00 97.31 105 LYS A O 1
ATOM 845 N N . LYS A 1 106 ? -17.008 -10.713 14.861 1.00 95.88 106 LYS A N 1
ATOM 846 C CA . LYS A 1 106 ? -17.042 -12.055 14.244 1.00 95.88 106 LYS A CA 1
ATOM 847 C C . LYS A 1 106 ? -15.706 -12.781 14.426 1.00 95.88 106 LYS A C 1
ATOM 849 O O . LYS A 1 106 ? -15.714 -13.965 14.737 1.00 95.88 106 LYS A O 1
ATOM 854 N N . ALA A 1 107 ? -14.590 -12.054 14.345 1.00 94.69 107 ALA A N 1
ATOM 855 C CA . ALA A 1 107 ? -13.241 -12.563 14.611 1.00 94.69 107 ALA A CA 1
ATOM 856 C C . ALA A 1 107 ? -12.902 -12.707 16.117 1.00 94.69 107 ALA A C 1
ATOM 858 O O . ALA A 1 107 ? -11.746 -12.912 16.492 1.00 94.69 107 ALA A O 1
ATOM 859 N N . GLY A 1 108 ? -13.886 -12.576 17.016 1.00 94.69 108 GLY A N 1
ATOM 860 C CA . GLY A 1 108 ? -13.700 -12.742 18.462 1.00 94.69 108 GLY A CA 1
ATOM 861 C C . GLY A 1 108 ? -13.056 -11.547 19.178 1.00 94.69 108 GLY A C 1
ATOM 862 O O . GLY A 1 108 ? -12.720 -11.644 20.361 1.00 94.69 108 GLY A O 1
ATOM 863 N N . ILE A 1 109 ? -12.903 -10.402 18.510 1.00 96.81 109 ILE A N 1
ATOM 864 C CA . ILE A 1 109 ? -12.323 -9.182 19.081 1.00 96.81 109 ILE A CA 1
ATOM 865 C C . ILE A 1 109 ? -13.447 -8.263 19.573 1.00 96.81 109 ILE A C 1
ATOM 867 O O . ILE A 1 109 ? -14.264 -7.750 18.810 1.00 96.81 109 ILE A O 1
ATOM 871 N N . LYS A 1 110 ? -13.505 -8.038 20.890 1.00 96.94 110 LYS A N 1
ATOM 872 C CA . LYS A 1 110 ? -14.548 -7.209 21.512 1.00 96.94 110 LYS A CA 1
ATOM 873 C C . LYS A 1 110 ? -14.260 -5.724 21.293 1.00 96.94 110 LYS A C 1
ATOM 875 O O . LYS A 1 110 ? -13.186 -5.252 21.656 1.00 96.94 110 LYS A O 1
ATOM 880 N N . ARG A 1 111 ? -15.260 -4.960 20.843 1.00 98.06 111 ARG A N 1
ATOM 881 C CA . ARG A 1 111 ? -15.196 -3.489 20.704 1.00 98.06 111 ARG A CA 1
ATOM 882 C C . ARG A 1 111 ? -14.647 -2.781 21.948 1.00 98.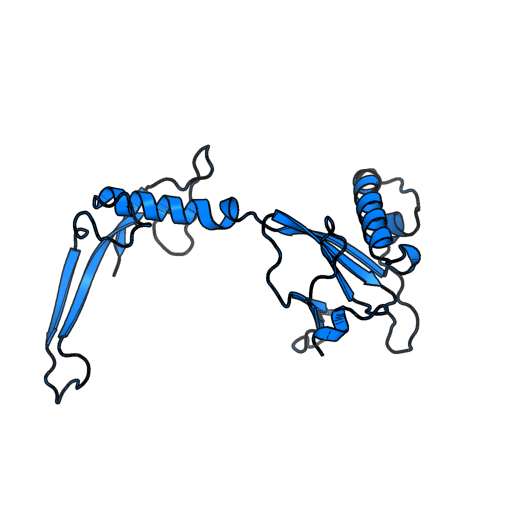06 111 ARG A C 1
ATOM 884 O O . ARG A 1 111 ? -13.808 -1.900 21.828 1.00 98.06 111 ARG A O 1
ATOM 891 N N . SER A 1 112 ? -15.075 -3.201 23.139 1.00 96.75 112 SER A N 1
ATOM 892 C CA . SER A 1 112 ? -14.646 -2.609 24.415 1.00 96.75 112 SER A CA 1
ATOM 893 C C . SER A 1 112 ? -13.174 -2.858 24.761 1.00 96.75 112 SER A C 1
ATOM 895 O O . SER A 1 112 ? -12.633 -2.153 25.603 1.00 96.75 112 SER A O 1
ATOM 897 N N . SER A 1 113 ? -12.526 -3.846 24.134 1.00 96.94 113 SER A N 1
ATOM 898 C CA . SER A 1 113 ? -11.097 -4.135 24.340 1.00 96.94 113 SER A CA 1
ATOM 899 C C . SER A 1 113 ? -10.175 -3.241 23.508 1.00 96.94 113 SER A C 1
ATOM 901 O O . SER A 1 113 ? -8.970 -3.219 23.743 1.00 96.94 113 SER A O 1
ATOM 903 N N . LEU A 1 114 ? -10.723 -2.523 22.521 1.00 98.25 114 LEU A N 1
ATOM 904 C CA . LEU A 1 114 ? -9.935 -1.786 21.542 1.00 98.25 114 LEU A CA 1
ATOM 905 C C . LEU A 1 114 ? -9.328 -0.519 22.152 1.00 98.25 114 LEU A C 1
ATOM 907 O O . LEU A 1 114 ? -10.028 0.322 22.724 1.00 98.25 114 LEU A O 1
ATOM 911 N N . TYR A 1 115 ? -8.026 -0.369 21.947 1.00 98.00 115 TYR A N 1
ATOM 912 C CA . TYR A 1 115 ? -7.322 0.901 22.042 1.00 98.00 115 TYR A CA 1
ATOM 913 C C . TYR A 1 115 ? -7.520 1.706 20.749 1.00 98.00 115 TYR A C 1
ATOM 915 O O . TYR A 1 115 ? -7.915 2.867 20.806 1.00 98.00 115 TYR A O 1
ATOM 923 N N . LEU A 1 116 ? -7.321 1.074 19.586 1.00 98.12 116 LEU A N 1
ATOM 924 C CA . LEU A 1 116 ? -7.482 1.687 18.265 1.00 98.12 116 LEU A CA 1
ATOM 925 C C . LEU A 1 116 ? -7.794 0.607 17.221 1.00 98.12 116 LEU A C 1
ATOM 927 O O . LEU A 1 116 ? -7.293 -0.511 17.324 1.00 98.12 116 LEU A O 1
ATOM 931 N N . ALA A 1 117 ? -8.600 0.934 16.215 1.00 98.44 117 ALA A N 1
ATOM 932 C CA . ALA A 1 117 ? -8.776 0.095 15.036 1.00 98.44 117 ALA A CA 1
ATOM 933 C C . ALA A 1 117 ? -8.987 0.951 13.787 1.00 98.44 117 ALA A C 1
ATOM 935 O O . ALA A 1 117 ? -9.600 2.019 13.862 1.00 98.44 117 ALA A O 1
ATOM 936 N N . TRP A 1 118 ? -8.492 0.466 12.656 1.00 98.38 118 TRP A N 1
ATOM 937 C CA . TRP A 1 118 ? -8.697 1.051 11.334 1.00 98.38 118 TRP A CA 1
ATOM 938 C C . TRP A 1 118 ? -8.591 -0.041 10.279 1.00 98.38 118 TRP A C 1
ATOM 940 O O . TRP A 1 118 ? -8.085 -1.129 10.548 1.00 98.38 118 T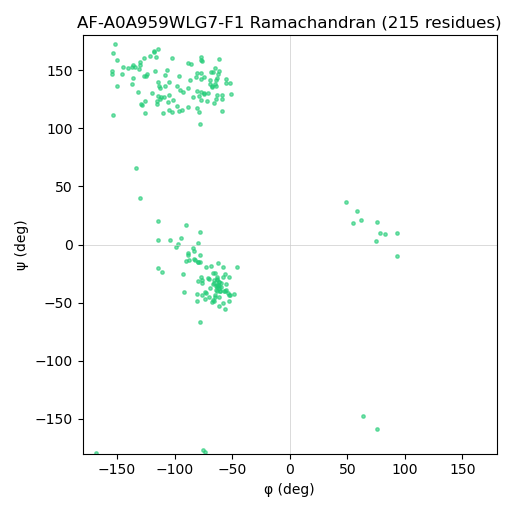RP A O 1
ATOM 950 N N . ASP A 1 119 ? -9.056 0.254 9.079 1.00 98.44 119 ASP A N 1
ATOM 951 C CA . ASP A 1 119 ? -9.040 -0.656 7.951 1.00 98.44 119 ASP A CA 1
ATOM 952 C C . ASP A 1 119 ? -8.375 -0.027 6.726 1.00 98.44 119 ASP A C 1
ATOM 954 O O . ASP A 1 119 ? -8.203 1.191 6.639 1.00 98.44 119 ASP A O 1
ATOM 958 N N . PHE A 1 120 ? -7.953 -0.875 5.795 1.00 98.12 120 PHE A N 1
ATOM 959 C CA . PHE A 1 120 ? -7.373 -0.468 4.522 1.00 98.12 120 PHE A CA 1
ATOM 960 C C . PHE A 1 120 ? -7.660 -1.512 3.443 1.00 98.12 120 PHE A C 1
ATOM 962 O O . PHE A 1 120 ? -7.912 -2.683 3.734 1.00 98.12 120 PHE A O 1
ATOM 969 N N . THR A 1 121 ? -7.590 -1.082 2.187 1.00 97.06 121 THR A N 1
ATOM 970 C CA . THR A 1 121 ? -7.704 -1.958 1.019 1.00 97.06 121 THR A CA 1
ATOM 971 C C . THR A 1 121 ? -6.383 -1.962 0.266 1.00 97.06 121 THR A C 1
ATOM 973 O O . THR A 1 121 ? -5.744 -0.918 0.121 1.00 97.06 121 THR A O 1
ATOM 976 N N . THR A 1 122 ? -5.962 -3.123 -0.217 1.00 95.50 122 THR A N 1
ATOM 977 C CA . THR A 1 122 ? -4.771 -3.245 -1.062 1.00 95.50 122 THR A CA 1
ATOM 978 C C . THR A 1 122 ? -5.103 -2.990 -2.530 1.00 95.50 122 THR A C 1
ATOM 980 O O . THR A 1 122 ? -6.240 -3.139 -2.982 1.00 95.50 122 THR A O 1
ATOM 983 N N . ALA A 1 123 ? -4.103 -2.581 -3.307 1.00 92.50 123 ALA A N 1
ATOM 984 C CA . ALA A 1 123 ? -4.273 -2.409 -4.744 1.00 92.50 123 ALA A CA 1
ATOM 985 C C . ALA A 1 123 ? -4.560 -3.753 -5.440 1.00 92.50 123 ALA A C 1
ATOM 987 O O . ALA A 1 123 ? -4.127 -4.812 -4.984 1.00 92.50 123 ALA A O 1
ATOM 988 N N . SER A 1 124 ? -5.275 -3.712 -6.566 1.00 90.81 124 SER A N 1
ATOM 989 C CA . SER A 1 124 ? -5.444 -4.883 -7.430 1.00 90.81 124 SER A CA 1
ATOM 990 C C . SER A 1 124 ? -4.182 -5.153 -8.260 1.00 90.81 124 SER A C 1
ATOM 992 O O . SER A 1 124 ? -3.414 -4.234 -8.554 1.00 90.81 124 SER A O 1
ATOM 994 N N . ASN A 1 125 ? -4.011 -6.398 -8.722 1.00 87.38 125 ASN A N 1
ATOM 995 C CA . ASN A 1 125 ? -2.952 -6.756 -9.678 1.00 87.38 125 ASN A CA 1
ATOM 996 C C . ASN A 1 125 ? -3.022 -5.911 -10.956 1.00 87.38 125 ASN A C 1
ATOM 998 O O . ASN A 1 125 ? -1.997 -5.449 -11.454 1.00 87.38 125 ASN A O 1
ATOM 1002 N N . GLU A 1 126 ? -4.237 -5.649 -11.449 1.00 86.19 126 GLU A N 1
ATOM 1003 C CA . GLU A 1 126 ? -4.440 -4.754 -12.587 1.00 86.19 126 GLU A CA 1
ATOM 1004 C C . GLU A 1 126 ? -3.879 -3.359 -12.288 1.00 86.19 126 GLU A C 1
ATOM 1006 O O . GLU A 1 126 ? -3.075 -2.848 -13.059 1.00 86.19 126 GLU A O 1
ATOM 1011 N N . ASN A 1 127 ? -4.219 -2.758 -11.145 1.00 85.81 127 ASN A N 1
ATOM 1012 C CA . ASN A 1 127 ? -3.712 -1.433 -10.794 1.00 85.81 127 ASN A CA 1
ATOM 1013 C C . ASN A 1 127 ? -2.178 -1.404 -10.660 1.00 85.81 127 ASN A C 1
ATOM 1015 O O . ASN A 1 127 ? -1.553 -0.417 -11.046 1.00 85.81 127 ASN A O 1
ATOM 1019 N N . ASN A 1 128 ? -1.576 -2.481 -10.147 1.00 87.12 128 ASN A N 1
ATOM 1020 C CA . ASN A 1 128 ? -0.131 -2.565 -9.930 1.00 87.12 128 ASN A CA 1
ATOM 1021 C C . ASN A 1 128 ? 0.666 -2.733 -11.230 1.00 87.12 128 ASN A C 1
ATOM 1023 O O . ASN A 1 128 ? 1.721 -2.118 -11.378 1.00 87.12 128 ASN A O 1
ATOM 1027 N N . TYR A 1 129 ? 0.189 -3.556 -12.171 1.00 90.25 129 TYR A N 1
ATOM 1028 C CA . TYR A 1 129 ? 1.009 -3.981 -13.314 1.00 90.25 129 TYR A CA 1
ATOM 1029 C C . TYR A 1 129 ? 0.516 -3.476 -14.669 1.00 90.25 129 TYR A C 1
ATOM 1031 O O . TYR A 1 129 ? 1.311 -3.399 -15.602 1.00 90.25 129 TYR A O 1
ATOM 1039 N N . LYS A 1 130 ? -0.755 -3.077 -14.807 1.00 92.62 130 LYS A N 1
ATOM 1040 C CA . LYS A 1 130 ? -1.348 -2.721 -16.111 1.00 92.62 130 LYS A CA 1
ATOM 1041 C C . LYS A 1 130 ? -0.545 -1.671 -16.873 1.00 92.62 130 LYS A C 1
ATOM 1043 O O . LYS A 1 130 ? -0.354 -1.809 -18.076 1.00 92.62 130 LYS A O 1
ATOM 1048 N N . ARG A 1 131 ? -0.042 -0.644 -16.182 1.00 94.25 131 ARG A N 1
ATOM 1049 C CA . ARG A 1 131 ? 0.741 0.427 -16.818 1.00 94.25 131 ARG A CA 1
ATOM 1050 C C . ARG A 1 131 ? 2.062 -0.095 -17.374 1.00 94.25 131 ARG A C 1
ATOM 1052 O O . ARG A 1 131 ? 2.362 0.161 -18.532 1.00 94.25 131 ARG A O 1
ATOM 1059 N N . VAL A 1 132 ? 2.822 -0.856 -16.582 1.00 93.00 132 VAL A N 1
ATOM 1060 C CA . VAL A 1 132 ? 4.124 -1.384 -17.024 1.00 93.00 132 VAL A CA 1
ATOM 1061 C C . VAL A 1 132 ? 3.975 -2.441 -18.110 1.00 93.00 132 VAL A C 1
ATOM 1063 O O . VAL A 1 132 ? 4.741 -2.433 -19.068 1.00 93.00 132 VAL A O 1
ATOM 1066 N N . LEU A 1 133 ? 2.947 -3.288 -18.013 1.00 93.06 133 LEU A N 1
ATOM 1067 C CA . LEU A 1 133 ? 2.632 -4.271 -19.045 1.00 93.06 133 LEU A CA 1
ATOM 1068 C C . LEU A 1 133 ? 2.227 -3.583 -20.350 1.00 93.06 133 LEU A C 1
ATOM 1070 O O . LEU A 1 133 ? 2.756 -3.930 -21.394 1.00 93.06 133 LEU A O 1
ATOM 1074 N N . SER A 1 134 ? 1.396 -2.537 -20.296 1.00 94.44 134 SER A N 1
ATOM 1075 C CA . SER A 1 134 ? 1.036 -1.769 -21.494 1.00 94.44 134 SER A CA 1
ATOM 1076 C C . SER A 1 134 ? 2.231 -1.070 -22.148 1.00 94.44 134 SER A C 1
ATOM 1078 O O . SER A 1 134 ? 2.272 -0.973 -23.373 1.00 94.44 134 SER A O 1
ATOM 1080 N N . MET A 1 135 ? 3.187 -0.556 -21.368 1.00 94.88 135 MET A N 1
ATOM 1081 C CA . MET A 1 135 ? 4.420 0.027 -21.914 1.00 94.88 135 MET A CA 1
ATOM 1082 C C . MET A 1 135 ? 5.289 -1.046 -22.575 1.00 94.88 135 MET A C 1
ATOM 1084 O O . MET A 1 135 ? 5.700 -0.867 -23.715 1.00 94.88 135 MET A O 1
ATOM 1088 N N . ARG A 1 136 ? 5.500 -2.181 -21.893 1.00 93.62 136 ARG A N 1
ATOM 1089 C CA . ARG A 1 136 ? 6.232 -3.335 -22.432 1.00 93.62 136 ARG A CA 1
ATOM 1090 C C . ARG A 1 136 ? 5.613 -3.818 -23.741 1.00 93.62 136 ARG A C 1
ATOM 1092 O O . ARG A 1 136 ? 6.305 -3.897 -24.744 1.00 93.62 136 ARG A O 1
ATOM 1099 N N . ASP A 1 137 ? 4.322 -4.132 -23.728 1.00 93.50 137 ASP A N 1
ATOM 1100 C CA . ASP A 1 137 ? 3.652 -4.770 -24.861 1.00 93.50 137 ASP A CA 1
ATOM 1101 C C . ASP A 1 137 ? 3.653 -3.859 -26.099 1.00 93.50 137 ASP A C 1
ATOM 1103 O O . ASP A 1 137 ? 3.826 -4.349 -27.209 1.00 93.50 137 ASP A O 1
ATOM 1107 N N . ARG A 1 138 ? 3.534 -2.533 -25.924 1.00 94.38 138 ARG A N 1
ATOM 1108 C CA . ARG A 1 138 ? 3.662 -1.569 -27.032 1.00 94.38 138 ARG A CA 1
ATOM 1109 C C . ARG A 1 138 ? 5.096 -1.455 -27.549 1.00 94.38 138 ARG A C 1
ATOM 1111 O O . ARG A 1 138 ? 5.291 -1.545 -28.754 1.00 94.38 138 ARG A O 1
ATOM 1118 N N . ALA A 1 139 ? 6.080 -1.362 -26.653 1.00 93.31 139 ALA A N 1
ATOM 1119 C CA . ALA A 1 139 ? 7.487 -1.267 -27.040 1.00 93.31 139 ALA A CA 1
ATOM 1120 C C . ALA A 1 139 ? 7.965 -2.486 -27.844 1.00 93.31 139 ALA A C 1
ATOM 1122 O O . ALA A 1 139 ? 8.701 -2.346 -28.812 1.00 93.31 139 ALA A O 1
ATOM 1123 N N . PHE A 1 140 ? 7.529 -3.690 -27.471 1.00 92.75 140 PHE A N 1
ATOM 1124 C CA . PHE A 1 140 ? 7.857 -4.899 -28.228 1.00 92.75 140 PHE A CA 1
ATOM 1125 C C . PHE A 1 140 ? 7.045 -5.031 -29.519 1.00 92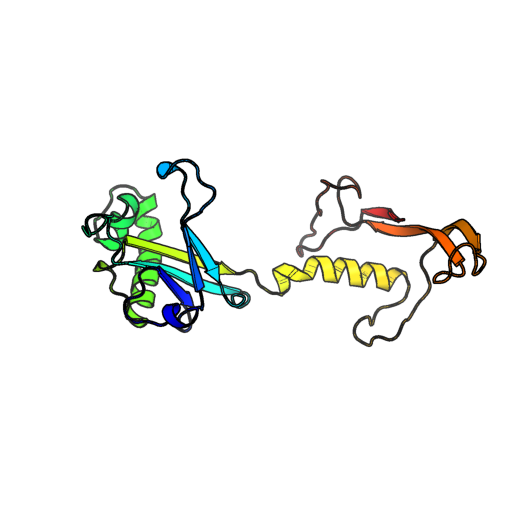.75 140 PHE A C 1
ATOM 1127 O O . PHE A 1 140 ? 7.583 -5.493 -30.526 1.00 92.75 140 PHE A O 1
ATOM 1134 N N . ALA A 1 141 ? 5.795 -4.557 -29.537 1.00 93.88 141 ALA A N 1
ATOM 1135 C CA . ALA A 1 141 ? 4.998 -4.539 -30.758 1.00 93.88 141 ALA A CA 1
ATOM 1136 C C . ALA A 1 141 ? 5.625 -3.654 -31.851 1.00 93.88 141 ALA A C 1
ATOM 1138 O O . ALA A 1 141 ? 5.551 -4.018 -33.023 1.00 93.88 141 ALA A O 1
ATOM 1139 N N . GLU A 1 142 ? 6.281 -2.544 -31.488 1.00 93.25 142 GLU A N 1
ATOM 1140 C CA . GLU A 1 142 ? 7.061 -1.710 -32.423 1.00 93.25 142 GLU A CA 1
ATOM 1141 C C . GLU A 1 142 ? 8.227 -2.468 -33.067 1.00 93.25 142 GLU A C 1
ATOM 1143 O O . GLU A 1 142 ? 8.553 -2.226 -34.227 1.00 93.25 142 GLU A O 1
ATOM 1148 N N . LEU A 1 143 ? 8.811 -3.422 -32.339 1.00 93.62 143 LEU A N 1
ATOM 1149 C CA . LEU A 1 143 ? 9.867 -4.300 -32.839 1.00 93.62 143 LEU A CA 1
ATOM 1150 C C . LEU A 1 143 ? 9.323 -5.502 -33.616 1.00 93.62 143 LEU A C 1
ATOM 1152 O O . LEU A 1 143 ? 10.102 -6.248 -34.193 1.00 93.62 143 LEU A O 1
ATOM 1156 N N . GLY A 1 144 ? 8.003 -5.698 -33.666 1.00 94.25 144 GLY A N 1
ATOM 1157 C CA . GLY A 1 144 ? 7.367 -6.818 -34.360 1.00 94.25 144 GLY A CA 1
ATOM 1158 C C . GLY A 1 144 ? 7.086 -8.043 -33.485 1.00 94.25 144 GLY A C 1
ATOM 1159 O O . GLY A 1 144 ? 6.682 -9.074 -34.024 1.00 94.25 144 GLY A O 1
ATOM 1160 N N . ASP A 1 145 ? 7.241 -7.942 -32.161 1.00 94.25 145 ASP A N 1
ATOM 1161 C CA . ASP A 1 145 ? 6.834 -8.986 -31.216 1.00 94.25 145 ASP A CA 1
ATOM 1162 C C . ASP A 1 145 ? 5.520 -8.611 -30.521 1.00 94.25 145 ASP A C 1
ATOM 1164 O O . ASP A 1 145 ? 5.427 -7.660 -29.748 1.00 94.25 145 ASP A O 1
ATOM 1168 N N . THR A 1 146 ? 4.472 -9.382 -30.805 1.00 92.88 146 THR A N 1
ATOM 1169 C CA . THR A 1 146 ? 3.129 -9.164 -30.242 1.00 92.88 146 THR A CA 1
ATOM 1170 C C . THR A 1 146 ? 2.682 -10.296 -29.318 1.00 92.88 146 THR A C 1
ATOM 1172 O O . THR A 1 146 ? 1.558 -10.263 -28.812 1.00 92.88 146 THR A O 1
ATOM 1175 N N . THR A 1 147 ? 3.550 -11.289 -29.063 1.00 88.75 147 THR A N 1
ATOM 1176 C CA . THR A 1 147 ? 3.196 -12.521 -28.333 1.00 88.75 147 THR A CA 1
ATOM 1177 C C . THR A 1 147 ? 4.178 -12.836 -27.200 1.00 88.75 147 THR A C 1
ATOM 1179 O O . THR A 1 147 ? 4.446 -13.991 -26.900 1.00 88.75 147 THR A O 1
ATOM 1182 N N . MET A 1 148 ? 4.620 -11.813 -26.466 1.00 80.31 148 MET A N 1
ATOM 1183 C CA . MET A 1 148 ? 5.616 -11.876 -25.377 1.00 80.31 148 MET A CA 1
ATOM 1184 C C . MET A 1 148 ? 5.466 -13.006 -24.329 1.00 80.31 148 MET A C 1
ATOM 1186 O O . MET A 1 148 ? 6.402 -13.286 -23.580 1.00 80.31 148 MET A O 1
ATOM 1190 N N . GLY A 1 149 ? 4.286 -13.618 -24.192 1.00 81.56 149 GLY A N 1
ATOM 1191 C CA . GLY A 1 149 ? 4.024 -14.694 -23.231 1.00 81.56 149 GLY A CA 1
ATOM 1192 C C . GLY A 1 149 ? 4.517 -16.084 -23.651 1.00 81.56 149 GLY A C 1
ATOM 1193 O O . GLY A 1 149 ? 4.568 -16.968 -22.796 1.00 81.56 149 GLY A O 1
ATOM 1194 N N . ASP A 1 150 ? 4.863 -16.296 -24.924 1.00 89.31 150 ASP A N 1
ATOM 1195 C CA . ASP A 1 150 ? 5.269 -17.607 -25.456 1.00 89.31 150 ASP A CA 1
ATOM 1196 C C . ASP A 1 150 ? 6.777 -17.900 -25.325 1.00 89.31 150 ASP A C 1
ATOM 1198 O O . ASP A 1 150 ? 7.199 -19.039 -25.526 1.00 89.31 150 ASP A O 1
ATOM 1202 N N . GLN A 1 151 ? 7.567 -16.894 -24.924 1.00 85.06 151 GLN A N 1
ATOM 1203 C CA . GLN A 1 151 ? 9.032 -16.942 -24.816 1.00 85.06 151 GLN A CA 1
ATOM 1204 C C . GLN A 1 151 ? 9.756 -17.202 -26.150 1.00 85.06 151 GLN A C 1
ATOM 1206 O O . GLN A 1 151 ? 10.911 -17.638 -26.154 1.00 85.06 151 GLN A O 1
ATOM 1211 N N . ILE A 1 152 ? 9.106 -16.928 -27.280 1.00 89.06 152 ILE A N 1
ATOM 1212 C CA . ILE A 1 152 ? 9.685 -17.029 -28.616 1.00 89.06 152 ILE A CA 1
ATOM 1213 C C . ILE A 1 152 ? 9.968 -15.612 -29.099 1.00 89.06 152 ILE A C 1
ATOM 1215 O O . ILE A 1 152 ? 9.051 -14.833 -29.309 1.00 89.06 152 ILE A O 1
ATOM 1219 N N . VAL A 1 153 ? 11.245 -15.289 -29.308 1.00 86.75 153 VAL A N 1
ATOM 1220 C CA . VAL A 1 153 ? 11.630 -13.971 -29.829 1.00 86.75 153 VAL A CA 1
ATOM 1221 C C . VAL A 1 153 ? 11.110 -13.817 -31.256 1.00 86.75 153 VAL A C 1
ATOM 1223 O O . VAL A 1 153 ? 11.461 -14.607 -32.139 1.00 86.75 153 VAL A O 1
ATOM 1226 N N . GLN A 1 154 ? 10.292 -12.791 -31.462 1.00 90.31 154 GLN A N 1
ATOM 1227 C CA . GLN A 1 154 ? 9.803 -12.357 -32.766 1.00 90.31 154 GLN A CA 1
ATOM 1228 C C . GLN A 1 154 ? 10.352 -10.962 -33.085 1.00 90.31 154 GLN A C 1
ATOM 1230 O O . GLN A 1 154 ? 10.912 -10.288 -32.222 1.00 90.31 154 GLN A O 1
ATOM 1235 N N . GLY A 1 155 ? 10.184 -10.533 -34.335 1.00 92.25 155 GLY A N 1
ATOM 1236 C CA . GLY A 1 155 ? 10.554 -9.184 -34.735 1.00 92.25 155 GLY A CA 1
ATOM 1237 C C . GLY A 1 155 ? 12.056 -8.953 -34.911 1.00 92.25 155 GLY A C 1
ATOM 1238 O O . GLY A 1 155 ? 12.830 -9.888 -35.138 1.00 92.25 155 GLY A O 1
ATOM 1239 N N . ASP A 1 156 ? 12.438 -7.684 -34.833 1.00 91.56 156 ASP A N 1
ATOM 1240 C CA . ASP A 1 156 ? 13.776 -7.174 -35.101 1.00 91.56 156 ASP A CA 1
ATOM 1241 C C . ASP A 1 156 ? 14.413 -6.562 -33.842 1.00 91.56 156 ASP A C 1
ATOM 1243 O O . ASP A 1 156 ? 13.750 -6.217 -32.863 1.00 91.56 156 ASP A O 1
ATOM 1247 N N . ALA A 1 157 ? 15.739 -6.423 -33.855 1.00 88.56 157 ALA A N 1
ATOM 1248 C CA . ALA A 1 157 ? 16.433 -5.655 -32.825 1.00 88.56 157 ALA A CA 1
ATOM 1249 C C . ALA A 1 157 ? 16.096 -4.154 -32.962 1.00 88.56 157 ALA A C 1
ATOM 1251 O O . ALA A 1 157 ? 15.925 -3.688 -34.091 1.00 88.56 157 ALA A O 1
ATOM 1252 N N . PRO A 1 15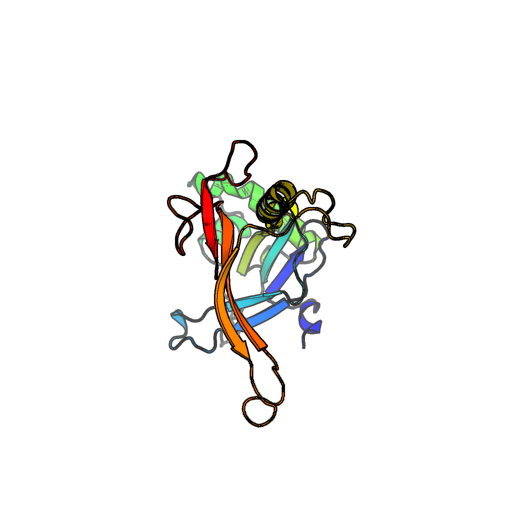8 ? 16.055 -3.384 -31.856 1.00 90.94 158 PRO A N 1
ATOM 1253 C CA . PRO A 1 158 ? 15.919 -1.933 -31.942 1.00 90.94 158 PRO A CA 1
ATOM 1254 C C . PRO A 1 158 ? 17.111 -1.321 -32.681 1.00 90.94 158 PRO A C 1
ATOM 1256 O O . PRO A 1 158 ? 18.195 -1.909 -32.724 1.00 90.94 158 PRO A O 1
ATOM 1259 N N . ASP A 1 159 ? 16.937 -0.105 -33.194 1.00 90.44 159 ASP A N 1
ATOM 1260 C CA . ASP A 1 159 ? 18.060 0.679 -33.698 1.00 90.44 159 ASP A CA 1
ATOM 1261 C C . ASP A 1 159 ? 19.082 0.905 -32.575 1.00 90.44 159 ASP A C 1
ATOM 1263 O O . ASP A 1 159 ? 18.745 1.343 -31.469 1.00 90.44 159 ASP A O 1
ATOM 1267 N N . PHE A 1 160 ? 20.347 0.594 -32.862 1.00 94.19 160 PHE A N 1
ATOM 1268 C CA . PHE A 1 160 ? 21.444 0.709 -31.907 1.00 94.19 160 PHE A CA 1
ATOM 1269 C C . PHE A 1 160 ? 22.676 1.373 -32.520 1.00 94.19 160 PHE A C 1
ATOM 1271 O O . PHE A 1 160 ? 22.952 1.278 -33.719 1.00 94.19 160 PHE A O 1
ATOM 1278 N N . HIS A 1 161 ? 23.465 2.010 -31.662 1.00 96.06 161 HIS A N 1
ATOM 1279 C CA . HIS A 1 161 ? 24.757 2.587 -31.992 1.00 96.06 161 HIS A CA 1
ATOM 1280 C C . HIS A 1 161 ? 25.845 1.934 -31.141 1.00 96.06 161 HIS A C 1
ATOM 1282 O O . HIS A 1 161 ? 25.712 1.832 -29.929 1.00 96.06 161 HIS A O 1
ATOM 1288 N N . ILE A 1 162 ? 26.935 1.477 -31.762 1.00 96.69 162 ILE A N 1
ATOM 1289 C CA . ILE A 1 162 ? 28.082 0.927 -31.030 1.00 96.69 162 ILE A CA 1
ATOM 1290 C C . ILE A 1 162 ? 29.096 2.045 -30.799 1.00 96.69 162 ILE A C 1
ATOM 1292 O O . ILE A 1 162 ? 29.726 2.508 -31.748 1.00 96.69 162 ILE A O 1
ATOM 1296 N N . ASP A 1 163 ? 29.320 2.395 -29.535 1.00 96.75 163 ASP A N 1
ATOM 1297 C CA . ASP A 1 163 ? 30.310 3.398 -29.134 1.00 96.75 163 ASP A CA 1
ATOM 1298 C C . ASP A 1 163 ? 31.725 2.816 -29.092 1.00 96.75 163 ASP A C 1
ATOM 1300 O O . ASP A 1 163 ? 32.702 3.452 -29.490 1.00 96.75 163 ASP A O 1
ATOM 1304 N N . SER A 1 164 ? 31.871 1.597 -28.556 1.00 97.31 164 SER A N 1
ATOM 1305 C CA . SER A 1 164 ? 33.184 0.962 -28.424 1.00 97.31 164 SER A CA 1
ATOM 1306 C C . SER A 1 164 ? 33.121 -0.557 -28.384 1.00 97.31 164 SER A C 1
ATOM 1308 O O . SER A 1 164 ? 32.186 -1.168 -27.866 1.00 97.31 164 SER A O 1
ATOM 1310 N N . VAL A 1 165 ? 34.190 -1.171 -28.888 1.00 97.69 165 VAL A N 1
ATOM 1311 C CA . VAL A 1 165 ? 34.433 -2.610 -28.796 1.00 97.69 165 VAL A CA 1
ATOM 1312 C C . VAL A 1 165 ? 35.830 -2.827 -28.235 1.00 97.69 165 VAL A C 1
ATOM 1314 O O . VAL A 1 165 ? 36.821 -2.416 -28.838 1.00 97.69 165 VAL A O 1
ATOM 1317 N N . VAL A 1 166 ? 35.915 -3.509 -27.095 1.00 97.75 166 VAL A N 1
ATOM 1318 C CA . VAL A 1 166 ? 37.180 -3.909 -26.472 1.00 97.75 166 VAL A CA 1
ATOM 1319 C C . VAL A 1 166 ? 37.256 -5.428 -26.474 1.00 97.75 166 VAL A C 1
ATOM 1321 O O . VAL A 1 166 ? 36.394 -6.094 -25.906 1.00 97.75 166 VAL A O 1
ATOM 1324 N N . ASN A 1 167 ? 38.286 -5.980 -27.115 1.00 97.56 167 ASN A N 1
ATOM 1325 C CA . ASN A 1 167 ? 38.610 -7.402 -27.018 1.00 97.56 167 ASN A CA 1
ATOM 1326 C C . ASN A 1 167 ? 39.678 -7.586 -25.941 1.00 97.56 167 ASN A C 1
ATOM 1328 O O . ASN A 1 167 ? 40.678 -6.865 -25.948 1.00 97.56 167 ASN A O 1
ATOM 1332 N N . TYR A 1 168 ? 39.475 -8.548 -25.050 1.00 97.44 168 TYR A N 1
ATOM 1333 C CA . TYR A 1 168 ? 40.433 -8.883 -24.004 1.00 97.44 168 TYR A CA 1
ATOM 1334 C C . TYR A 1 168 ? 41.159 -10.176 -24.355 1.00 97.44 168 TYR A C 1
ATOM 1336 O O . TYR A 1 168 ? 40.558 -11.138 -24.836 1.00 97.44 168 TYR A O 1
ATOM 1344 N N . THR A 1 169 ? 42.459 -10.212 -24.086 1.00 96.88 169 THR A N 1
ATOM 1345 C CA . THR A 1 169 ? 43.183 -11.480 -23.985 1.00 96.88 169 THR A CA 1
ATOM 1346 C C . THR A 1 169 ? 42.881 -12.142 -22.642 1.00 96.88 169 THR A C 1
ATOM 1348 O O . THR A 1 169 ? 42.499 -11.469 -21.683 1.00 96.88 169 THR A O 1
ATOM 1351 N N . GLU A 1 170 ? 43.132 -13.446 -22.531 1.00 94.06 170 GLU A N 1
ATOM 1352 C CA . GLU A 1 170 ? 42.980 -14.181 -21.267 1.00 94.06 170 GLU A CA 1
ATOM 1353 C C . GLU A 1 170 ? 43.805 -13.558 -20.123 1.00 94.06 170 GLU A C 1
ATOM 1355 O O . GLU A 1 170 ? 43.352 -13.511 -18.982 1.00 94.06 170 GLU A O 1
ATOM 1360 N N . GLY A 1 171 ? 44.982 -12.997 -20.436 1.00 95.44 171 GLY A N 1
ATOM 1361 C CA . GLY A 1 171 ? 45.823 -12.289 -19.465 1.00 95.44 171 GLY A CA 1
ATOM 1362 C C . GLY A 1 171 ? 45.297 -10.910 -19.040 1.00 95.44 171 GLY A C 1
ATOM 1363 O O . GLY A 1 171 ? 45.711 -10.407 -18.000 1.00 95.44 171 GLY A O 1
ATOM 1364 N N . GLN A 1 172 ? 44.403 -10.289 -19.819 1.00 96.31 172 GLN A N 1
ATOM 1365 C CA . GLN A 1 172 ? 43.757 -9.013 -19.479 1.00 96.31 172 GLN A CA 1
ATOM 1366 C C . GLN A 1 172 ? 42.431 -9.221 -18.742 1.00 96.31 172 GLN A C 1
ATOM 1368 O O . GLN A 1 172 ? 42.125 -8.484 -17.806 1.00 96.31 172 GLN A O 1
ATOM 1373 N N . ASN A 1 173 ? 41.633 -10.196 -19.179 1.00 94.00 173 ASN A N 1
ATOM 1374 C CA . ASN A 1 173 ? 40.398 -10.596 -18.522 1.00 94.00 173 ASN A CA 1
ATOM 1375 C C . ASN A 1 173 ? 40.099 -12.064 -18.851 1.00 94.00 173 ASN A C 1
ATOM 1377 O O . ASN A 1 173 ? 39.772 -12.400 -19.987 1.00 94.00 173 ASN A O 1
ATOM 1381 N N . SER A 1 174 ? 40.189 -12.939 -17.849 1.00 95.50 174 SER A N 1
ATOM 1382 C CA . SER A 1 174 ? 39.988 -14.381 -18.025 1.00 95.50 174 SER A CA 1
ATOM 1383 C C . SER A 1 174 ? 38.516 -14.803 -18.127 1.00 95.50 174 SER A C 1
ATOM 1385 O O . SER A 1 174 ? 38.241 -15.960 -18.436 1.00 95.50 174 SER A O 1
ATOM 1387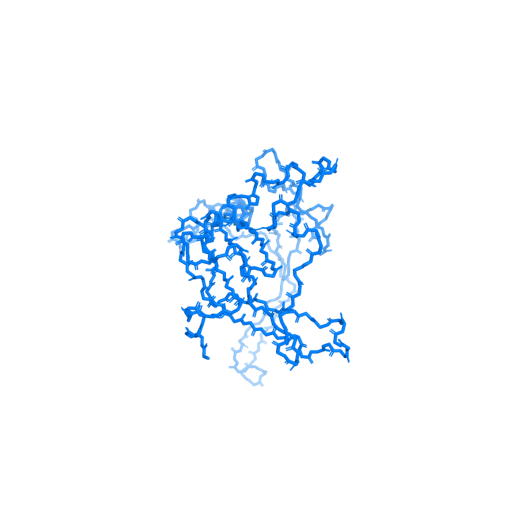 N N . GLN A 1 175 ? 37.561 -13.898 -17.876 1.00 96.44 175 GLN A N 1
ATOM 1388 C CA . GLN A 1 175 ? 36.121 -14.204 -17.870 1.00 96.44 175 GLN A CA 1
ATOM 1389 C C . GLN A 1 175 ? 35.350 -13.562 -19.027 1.00 96.44 175 GLN A C 1
ATOM 1391 O O . GLN A 1 175 ? 34.280 -14.041 -19.394 1.00 96.44 175 GLN A O 1
ATOM 1396 N N . ILE A 1 176 ? 35.863 -12.471 -19.595 1.00 95.38 176 ILE A N 1
ATOM 1397 C CA . ILE A 1 176 ? 35.177 -11.696 -20.630 1.00 95.38 176 ILE A CA 1
ATOM 1398 C C . ILE A 1 176 ? 36.103 -11.570 -21.830 1.00 95.38 176 ILE A C 1
ATOM 1400 O O . ILE A 1 176 ? 37.097 -10.862 -21.763 1.00 95.38 176 ILE A O 1
ATOM 1404 N N . ALA A 1 177 ? 35.744 -12.195 -22.952 1.00 96.12 177 ALA A N 1
ATOM 1405 C CA . ALA A 1 177 ? 36.513 -12.090 -24.195 1.00 96.12 177 ALA A CA 1
ATOM 1406 C C . ALA A 1 177 ? 36.295 -10.750 -24.922 1.00 96.12 177 ALA A C 1
ATOM 1408 O O . ALA A 1 177 ? 37.181 -10.252 -25.618 1.00 96.12 177 ALA A O 1
ATOM 1409 N N . ARG A 1 178 ? 35.106 -10.152 -24.779 1.00 97.62 178 ARG A N 1
ATOM 1410 C CA . ARG A 1 178 ? 34.726 -8.912 -25.459 1.00 97.62 178 ARG A CA 1
ATOM 1411 C C . ARG A 1 178 ? 33.737 -8.109 -24.629 1.00 97.62 178 ARG A C 1
ATOM 1413 O O . ARG A 1 178 ? 32.761 -8.662 -24.132 1.00 97.62 178 ARG A O 1
ATOM 1420 N N . LYS A 1 179 ? 33.956 -6.798 -24.559 1.00 96.62 179 LYS A N 1
ATOM 1421 C CA . LYS A 1 179 ? 32.972 -5.819 -24.094 1.00 96.62 179 LYS A CA 1
ATOM 1422 C C . LYS A 1 179 ? 32.565 -4.930 -25.264 1.00 96.62 179 LYS A C 1
ATOM 1424 O O . LYS A 1 179 ? 33.426 -4.332 -25.908 1.00 96.62 179 LYS A O 1
ATOM 1429 N N . VAL A 1 180 ? 31.264 -4.863 -25.526 1.00 96.12 180 VAL A N 1
ATOM 1430 C CA . VAL A 1 180 ? 30.655 -3.916 -26.464 1.00 96.12 180 VAL A CA 1
ATOM 1431 C C . VAL A 1 180 ? 29.879 -2.908 -25.629 1.00 96.12 180 VAL A C 1
ATOM 1433 O O . VAL A 1 180 ? 29.099 -3.310 -24.771 1.00 96.12 180 VAL A O 1
ATOM 1436 N N . THR A 1 181 ? 30.143 -1.624 -25.842 1.00 96.88 181 THR A N 1
ATOM 1437 C CA . THR A 1 181 ? 29.378 -0.520 -25.250 1.00 96.88 181 THR A CA 1
ATOM 1438 C C . THR A 1 181 ? 28.679 0.198 -26.388 1.00 96.88 181 THR A C 1
ATOM 1440 O O . THR A 1 181 ? 29.297 0.427 -27.432 1.00 96.88 181 THR A O 1
ATOM 1443 N N . GLY A 1 182 ? 27.418 0.540 -26.193 1.00 95.94 182 GLY A N 1
ATOM 1444 C CA . GLY A 1 182 ? 26.619 1.230 -27.183 1.00 95.94 182 GLY A CA 1
ATOM 1445 C C . GLY A 1 182 ? 25.328 1.737 -26.574 1.00 95.94 182 GLY A C 1
ATOM 1446 O O . GLY A 1 182 ? 25.064 1.513 -25.393 1.00 95.94 182 GLY A O 1
ATOM 1447 N N . THR A 1 183 ? 24.526 2.370 -27.410 1.00 96.69 183 THR A N 1
ATOM 1448 C CA . THR A 1 183 ? 23.197 2.857 -27.068 1.00 96.69 183 THR A CA 1
ATOM 1449 C C . THR A 1 183 ? 22.145 2.244 -27.976 1.00 96.69 183 THR A C 1
ATOM 1451 O O . THR A 1 183 ? 22.459 1.713 -29.043 1.00 96.69 183 THR A O 1
ATOM 1454 N N . PHE A 1 184 ? 20.889 2.303 -27.553 1.00 94.69 184 PHE A N 1
ATOM 1455 C CA . PHE A 1 184 ? 19.740 1.882 -28.349 1.00 94.69 184 PHE A CA 1
ATOM 1456 C C . PHE A 1 184 ? 18.538 2.780 -28.064 1.00 94.69 184 PHE A C 1
ATOM 1458 O O . PHE A 1 184 ? 18.434 3.367 -26.985 1.00 94.69 184 PHE A O 1
ATOM 1465 N N . GLU A 1 185 ? 17.646 2.902 -29.040 1.00 93.75 185 GLU A N 1
ATOM 1466 C CA . GLU A 1 185 ? 16.429 3.703 -28.906 1.00 93.75 185 GLU A CA 1
ATOM 1467 C C . GLU A 1 185 ? 15.286 2.869 -28.315 1.00 93.75 185 GLU A C 1
ATOM 1469 O O . GLU A 1 185 ? 15.048 1.732 -28.726 1.00 93.75 185 GLU A O 1
ATOM 1474 N N . VAL A 1 186 ? 14.570 3.446 -27.348 1.00 92.62 186 VAL A N 1
ATOM 1475 C CA . VAL A 1 186 ? 13.350 2.867 -26.761 1.00 92.62 186 VAL A CA 1
ATOM 1476 C C . VAL A 1 186 ? 12.226 3.897 -26.724 1.00 92.62 186 VAL A C 1
ATOM 1478 O O . VAL A 1 186 ? 12.513 5.084 -26.568 1.00 92.62 186 VAL A O 1
ATOM 1481 N N . PRO A 1 187 ? 10.949 3.492 -26.802 1.00 94.75 187 PRO A N 1
ATOM 1482 C CA . PRO A 1 187 ? 9.843 4.420 -26.614 1.00 94.75 187 PRO A CA 1
ATOM 1483 C C . PRO A 1 187 ? 9.848 4.996 -25.197 1.00 94.75 187 PRO A C 1
ATOM 1485 O O . PRO A 1 187 ? 10.159 4.322 -24.207 1.00 94.75 187 PRO A O 1
ATOM 1488 N N . CYS A 1 188 ? 9.481 6.266 -25.094 1.00 94.81 188 CYS A N 1
ATOM 1489 C CA . CYS A 1 188 ? 9.415 6.984 -23.835 1.00 94.81 188 CYS A CA 1
ATOM 1490 C C . CYS A 1 188 ? 7.967 7.169 -23.393 1.00 94.81 188 CYS A C 1
ATOM 1492 O O . CYS A 1 188 ? 7.151 7.697 -24.132 1.00 94.81 188 CYS A O 1
ATOM 1494 N N . PHE A 1 189 ? 7.645 6.795 -22.157 1.00 95.56 189 PHE A N 1
ATOM 1495 C CA . PHE A 1 189 ? 6.296 6.933 -21.584 1.00 95.56 189 PHE A CA 1
ATOM 1496 C C . PHE A 1 189 ? 6.241 7.923 -20.411 1.00 95.56 189 PHE A C 1
ATOM 1498 O O . PHE A 1 189 ? 5.358 7.851 -19.553 1.00 95.56 189 PHE A O 1
ATOM 1505 N N . LEU A 1 190 ? 7.236 8.808 -20.326 1.00 94.94 190 LEU A N 1
ATOM 1506 C CA . LEU A 1 190 ? 7.379 9.785 -19.252 1.00 94.94 190 LEU A CA 1
ATOM 1507 C C . LEU A 1 190 ? 7.297 11.214 -19.794 1.00 94.94 190 LEU A C 1
ATOM 1509 O O . LEU A 1 190 ? 7.710 11.500 -20.915 1.00 94.94 190 LEU A O 1
ATOM 1513 N N . SER A 1 191 ? 6.784 12.111 -18.958 1.00 92.88 191 SER A N 1
ATOM 1514 C CA . SER A 1 191 ? 6.553 13.524 -19.235 1.00 92.88 191 SER A CA 1
ATOM 1515 C C . SER A 1 191 ? 7.015 14.375 -18.038 1.00 92.88 191 SER A C 1
ATOM 1517 O O . SER A 1 191 ? 6.898 13.939 -16.887 1.00 92.88 191 SER A O 1
ATOM 1519 N N . PRO A 1 192 ? 7.589 15.576 -18.259 1.00 90.75 192 PRO A N 1
ATOM 1520 C CA . PRO A 1 192 ? 7.835 16.221 -19.555 1.00 90.75 192 PRO A CA 1
ATOM 1521 C C . PRO A 1 192 ? 9.081 15.695 -20.288 1.00 90.75 192 PRO A C 1
ATOM 1523 O O . PRO A 1 192 ? 9.434 16.211 -21.345 1.00 90.75 192 PRO A O 1
ATOM 1526 N N . SER A 1 193 ? 9.792 14.720 -19.718 1.00 90.00 193 SER A N 1
ATOM 1527 C CA . SER A 1 193 ? 10.991 14.134 -20.318 1.00 90.00 193 SER A CA 1
ATOM 1528 C C . SER A 1 193 ? 11.184 12.685 -19.872 1.00 90.00 193 SER A C 1
ATOM 1530 O O . SER A 1 193 ? 10.508 12.211 -18.965 1.00 90.00 193 SER A O 1
ATOM 1532 N N . CYS A 1 194 ? 12.154 11.992 -20.459 1.00 89.50 194 CYS A N 1
ATOM 1533 C CA . CYS A 1 194 ? 12.439 10.582 -20.176 1.00 89.50 194 CYS A CA 1
ATOM 1534 C C . CYS A 1 194 ? 13.461 10.384 -19.042 1.00 89.50 194 CYS A C 1
ATOM 1536 O O . CYS A 1 194 ? 14.058 9.319 -18.917 1.00 89.50 194 CYS A O 1
ATOM 1538 N N . VAL A 1 195 ? 13.703 11.420 -18.231 1.00 87.75 195 VAL A N 1
ATOM 1539 C CA . VAL A 1 195 ? 14.737 11.424 -17.183 1.00 87.75 195 VAL A CA 1
ATOM 1540 C C . VAL A 1 195 ? 14.133 11.213 -15.786 1.00 87.75 195 VAL A C 1
ATOM 1542 O O . VAL A 1 195 ? 12.935 11.463 -15.590 1.00 87.75 195 VAL A O 1
ATOM 1545 N N . PRO A 1 196 ? 14.941 10.802 -14.785 1.00 88.62 196 PRO A N 1
ATOM 1546 C CA . PRO A 1 196 ? 14.482 10.643 -13.408 1.00 88.62 196 PRO A CA 1
ATOM 1547 C C . PRO A 1 196 ? 13.759 11.882 -12.864 1.00 88.62 196 PRO A C 1
ATOM 1549 O O . PRO A 1 196 ? 14.189 13.013 -13.078 1.00 88.62 196 PRO A O 1
ATOM 1552 N N . GLY A 1 197 ? 12.665 11.656 -12.133 1.00 90.56 197 GLY A N 1
ATOM 1553 C CA . GLY A 1 197 ? 11.792 12.713 -11.607 1.00 90.56 197 GLY A CA 1
ATOM 1554 C C . GLY A 1 197 ? 10.603 13.062 -12.509 1.00 90.56 197 GLY A C 1
ATOM 1555 O O . GLY A 1 197 ? 9.697 13.760 -12.059 1.00 90.56 197 GLY A O 1
ATOM 1556 N N . SER A 1 198 ? 10.571 12.547 -13.741 1.00 93.31 198 SER A N 1
ATOM 1557 C CA . SER A 1 198 ? 9.420 12.667 -14.646 1.00 93.31 198 SER A CA 1
ATOM 1558 C C . SER A 1 198 ? 8.291 11.698 -14.264 1.00 93.31 198 SER A C 1
ATOM 1560 O O . SER A 1 198 ? 8.519 10.700 -13.573 1.00 93.31 198 SER A O 1
ATOM 1562 N N . THR A 1 199 ? 7.064 11.987 -14.698 1.00 94.44 199 THR A N 1
ATOM 1563 C CA . THR A 1 199 ? 5.856 11.212 -14.366 1.00 94.44 199 THR A CA 1
ATOM 1564 C C . THR A 1 199 ? 5.213 10.614 -15.615 1.00 94.44 199 THR A C 1
ATOM 1566 O O . THR A 1 199 ? 5.551 10.983 -16.733 1.00 94.44 199 THR A O 1
ATOM 1569 N N . MET A 1 200 ? 4.286 9.669 -15.446 1.00 94.19 200 MET A N 1
ATOM 1570 C CA . MET A 1 200 ? 3.470 9.175 -16.560 1.00 94.19 200 MET A CA 1
ATOM 1571 C C . MET A 1 200 ? 2.276 10.107 -16.765 1.00 94.19 200 MET A C 1
ATOM 1573 O O . MET A 1 200 ? 1.500 10.326 -15.830 1.00 94.19 200 MET A O 1
ATOM 1577 N N . GLU A 1 201 ? 2.090 10.596 -17.986 1.00 94.44 201 GLU A N 1
ATOM 1578 C CA . GLU A 1 201 ? 0.809 11.148 -18.418 1.00 94.44 201 GLU A CA 1
ATOM 1579 C C . GLU A 1 201 ? -0.123 9.983 -18.771 1.00 94.44 201 GLU A C 1
ATOM 1581 O O . GLU A 1 201 ? 0.277 9.075 -19.500 1.00 94.44 201 GLU A O 1
ATOM 1586 N N . LEU A 1 202 ? -1.334 9.958 -18.208 1.00 94.94 202 LEU A N 1
ATOM 1587 C CA . LEU A 1 202 ? -2.267 8.842 -18.373 1.00 94.94 202 LEU A CA 1
ATOM 1588 C C . LEU A 1 202 ? -3.442 9.229 -19.274 1.00 94.94 202 LEU A C 1
ATOM 1590 O O . LEU A 1 202 ? -4.030 10.297 -19.103 1.00 94.94 202 LEU A O 1
ATOM 1594 N N . ASP A 1 203 ? -3.813 8.330 -20.182 1.00 94.62 203 ASP A N 1
ATOM 1595 C CA . ASP A 1 203 ? -4.991 8.463 -21.037 1.00 94.62 203 ASP A CA 1
ATOM 1596 C C . ASP A 1 203 ? -6.310 8.221 -20.267 1.00 94.62 203 ASP A C 1
ATOM 1598 O O . ASP A 1 203 ? -6.333 7.932 -19.065 1.00 94.62 203 ASP A O 1
ATOM 1602 N N . SER A 1 204 ? -7.448 8.289 -20.969 1.00 95.62 204 SER A N 1
ATOM 1603 C CA . SER A 1 204 ? -8.773 8.035 -20.378 1.00 95.62 204 SER A CA 1
ATOM 1604 C C . SER A 1 204 ? -8.961 6.611 -19.833 1.00 95.62 204 SER A C 1
ATOM 1606 O O . SER A 1 204 ? -9.901 6.372 -19.077 1.00 9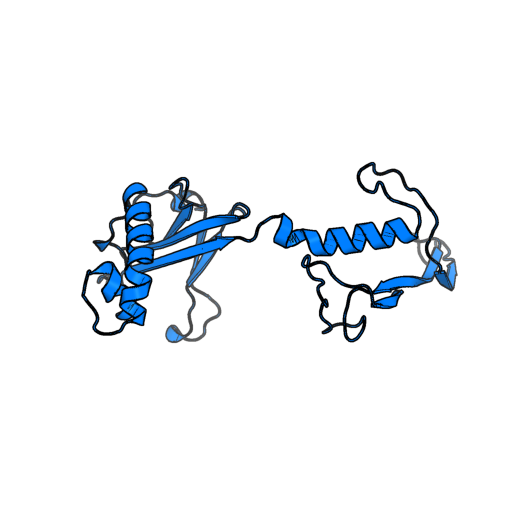5.62 204 SER A O 1
ATOM 1608 N N . ASN A 1 205 ? -8.095 5.668 -20.210 1.00 91.56 205 ASN A N 1
ATOM 1609 C CA . ASN A 1 205 ? -8.093 4.282 -19.741 1.00 91.56 205 ASN A CA 1
ATOM 1610 C C . ASN A 1 205 ? -7.094 4.053 -18.590 1.00 91.56 205 ASN A C 1
ATOM 1612 O O . ASN A 1 205 ? -6.967 2.926 -18.094 1.00 91.56 205 ASN A O 1
ATOM 1616 N N . GLY A 1 206 ? -6.384 5.103 -18.160 1.00 92.69 206 GLY A N 1
ATOM 1617 C CA . GLY A 1 206 ? -5.354 5.043 -17.128 1.00 92.69 206 GLY A CA 1
ATOM 1618 C C . GLY A 1 206 ? -4.032 4.427 -17.598 1.00 92.69 206 GLY A C 1
ATOM 1619 O O . GLY A 1 206 ? -3.253 3.976 -16.746 1.00 92.69 206 GLY A O 1
ATOM 1620 N N . LEU A 1 207 ? -3.794 4.375 -18.914 1.00 95.44 207 LEU A N 1
ATOM 1621 C CA . LEU A 1 207 ? -2.576 3.855 -19.536 1.00 95.44 207 LEU A CA 1
ATOM 1622 C C . LEU A 1 207 ? -1.586 4.987 -19.850 1.00 95.44 207 LEU A C 1
ATOM 1624 O O . LEU A 1 207 ? -2.027 6.074 -20.214 1.00 95.44 207 LEU A O 1
ATOM 1628 N N . PRO A 1 208 ? -0.263 4.757 -19.739 1.00 96.12 208 PRO A N 1
ATOM 1629 C CA . PRO A 1 208 ? 0.731 5.779 -20.063 1.00 96.12 208 PRO A CA 1
ATOM 1630 C C . PRO A 1 208 ? 0.694 6.174 -21.541 1.00 96.12 208 PRO A C 1
ATOM 1632 O O . PRO A 1 208 ? 0.649 5.298 -22.410 1.00 96.12 208 PRO A O 1
ATOM 1635 N N . THR A 1 209 ? 0.768 7.465 -21.832 1.00 95.44 209 THR A N 1
ATOM 1636 C CA . THR A 1 209 ? 0.936 7.983 -23.195 1.00 95.44 209 THR A CA 1
ATOM 1637 C C . THR A 1 209 ? 2.408 7.925 -23.602 1.00 95.44 209 THR A C 1
ATOM 1639 O O . THR A 1 209 ? 3.298 8.086 -22.771 1.00 95.44 209 THR A O 1
ATOM 1642 N N . GLU A 1 210 ? 2.668 7.640 -24.875 1.00 94.31 210 GLU A N 1
ATOM 1643 C CA . GLU A 1 210 ? 4.018 7.629 -25.439 1.00 94.31 210 GLU A CA 1
ATOM 1644 C C . GLU A 1 210 ? 4.435 9.031 -25.904 1.00 94.31 210 GLU A C 1
ATOM 1646 O O . GLU A 1 210 ? 3.636 9.789 -26.459 1.00 94.31 210 GLU A O 1
ATOM 1651 N N . HIS A 1 211 ? 5.702 9.366 -25.690 1.00 91.44 211 HIS A N 1
ATOM 1652 C CA . HIS A 1 211 ? 6.321 10.662 -25.921 1.00 91.44 211 HIS A CA 1
ATOM 1653 C C . HIS A 1 211 ? 7.653 10.487 -26.665 1.00 91.44 211 HIS A C 1
ATOM 1655 O O . HIS A 1 211 ? 8.722 10.787 -26.134 1.00 91.44 211 HIS A O 1
ATOM 1661 N N . GLY A 1 212 ? 7.591 10.009 -27.910 1.00 90.50 212 GLY A N 1
ATOM 1662 C CA . GLY A 1 212 ? 8.781 9.794 -28.738 1.00 90.50 212 GLY A CA 1
ATOM 1663 C C . GLY A 1 212 ? 9.710 8.730 -28.151 1.00 90.50 212 GLY A C 1
ATOM 1664 O O . GLY A 1 212 ? 9.249 7.791 -27.504 1.00 90.50 212 GLY A O 1
ATOM 1665 N N . THR A 1 213 ? 11.018 8.883 -28.360 1.00 91.56 213 THR A N 1
ATOM 1666 C CA . THR A 1 213 ? 12.023 7.898 -27.942 1.00 91.56 213 THR A CA 1
ATOM 1667 C C . THR A 1 213 ? 13.014 8.447 -26.917 1.00 91.56 213 THR A C 1
ATOM 1669 O O . THR A 1 213 ? 13.112 9.652 -26.669 1.00 91.56 213 THR A O 1
ATOM 1672 N N . TYR A 1 214 ? 13.747 7.528 -26.299 1.00 92.19 214 TYR A N 1
ATOM 1673 C CA . TYR A 1 214 ? 14.851 7.771 -25.392 1.00 92.19 214 TYR A CA 1
ATOM 1674 C C . TYR A 1 214 ? 16.050 6.903 -25.784 1.00 92.19 214 TYR A C 1
ATOM 1676 O O . TYR A 1 214 ? 15.922 5.688 -25.934 1.00 92.19 214 TYR A O 1
ATOM 1684 N N . THR A 1 215 ? 17.226 7.523 -25.871 1.00 93.00 215 THR A N 1
ATOM 1685 C CA . THR A 1 215 ? 18.500 6.827 -26.065 1.00 93.00 215 THR A CA 1
ATOM 1686 C C . THR A 1 215 ? 18.961 6.205 -24.743 1.00 93.00 215 THR A C 1
ATOM 1688 O O . THR A 1 215 ? 19.454 6.907 -23.855 1.00 93.00 215 THR A O 1
ATOM 1691 N N . ALA A 1 216 ? 18.807 4.888 -24.610 1.00 88.25 216 ALA A N 1
ATOM 1692 C CA . ALA A 1 216 ? 19.271 4.103 -23.467 1.00 88.25 216 ALA A CA 1
ATOM 1693 C C . ALA A 1 216 ? 20.716 3.611 -23.668 1.00 88.25 216 ALA A C 1
ATOM 1695 O O . ALA A 1 216 ? 21.182 3.496 -24.803 1.00 88.25 216 ALA A O 1
ATOM 1696 N N . ASN A 1 217 ? 21.424 3.325 -22.569 1.00 82.94 217 ASN A N 1
ATOM 1697 C CA . ASN A 1 217 ? 22.824 2.883 -22.538 1.00 82.94 217 ASN A CA 1
ATOM 1698 C C . ASN A 1 217 ? 23.056 1.627 -21.685 1.00 82.94 217 ASN A C 1
ATOM 1700 O O . ASN A 1 217 ? 22.169 1.268 -20.880 1.00 82.94 217 ASN A O 1
#

Sequence (217 aa):
YIGDYAEPDQKAVVINADTGERHPIWVNIDANALQDSDRALEIKPAVNFDEKGHYIVALRNLVDEDGNALAAPNAFRYYRDQVKSGEPEIESRRAHFETIFKDLKKAGIKRSSLYLAWDFTTASNENNYKRVLSMRDRAFAELGDTTMGDQIVQGDAPDFHIDSVVNYTEGQNSQIARKVTGTFEVPCFLSPSCVPGSTMELDSNGLPTEHGTYTAN

Radius of gyration: 27.07 Å; Cα contacts (8 Å, |Δi|>4): 327; chains: 1; bounding box: 69×36×70 Å